Protein AF-A0A5U5W2R1-F1 (afdb_monomer_lite)

Organism: Salmonella enterica (NCBI:txid28901)

Foldseek 3Di:
DVVVVVVVVVQVVVLVVDPDDDVVSVVSVVVVVVVVVVLVVVLVVLVVLLVVLLCVVDVDDQQDDPVLVVLLSVLSSPDPDSVCSLLSSLLSNLLSVDPDDPVLSVLLSVLSSQDDPLLLVLLLQLLQLQPAAFAQDLASQRSNCVQQVDPDPSSVVSVVSCVVSVQKDFDPPDPPDPRTTMDGDPSSVVSCVRRDDPVCSYCVVVVTDHAAEFAEEEAQADPLLRDCLVVVLVVLCVVVVGGYDYHRDPSSSSRHDHQWYWYWDWDWDQDPVRDIFIKIKTFIWGADNPDDPDGTDTPDIDIGTSQLRDPDPDDPPRDVPSVVVRSVVVSVVSVVVVPDDD

pLDDT: mean 82.9, std 15.8, range [27.66, 98.19]

Secondary structure (DSSP, 8-state):
-HHHHHHHHHHHHHHHTS---THHHHHHHHHHHHHHHHHHHHHHHHHHHHHHHHHHH--S-----HHHHHHHHHHHHH-S-TTHHHHHHHHHHHHHHS---HHHHHHHHHHHHH--HHHHHHHHHHHHHHHS-BTT-SSHHHHHHHHHT---HHHHHHHHHHHHTTSEEEE--SS--SS-EEEE-HHHHHHHHHHS-GGGGSGGGGTPPBPEEEEEEEE---TTT-SHHHHHHHHHHHHTT--EEEESSGGGGGTEEEEEEEEEEEEEEE-TTS-EEEEEEEEEEEE-TT-SS--EEEEEEEEEEGGGTS--TT-TT---HHHHHHHHHHHHHHHHHHTS--

Radius of gyration: 31.43 Å; chains: 1; bounding box: 75×47×99 Å

Sequence (342 aa):
MQHRKVLKETGLAFAKSIPLVGPHIEAAEKMFTLFSEINATTCRDRFNRYIMGIGEICDDEIDISREHFSALVKKLILDDEDKKTEYYIRLTVSLARSSLNDDERLLFIHVLSELTCSDIDYARKLYIATNATIKGFKTSASAQASITSQKKALSLRSLNKLISSGLVYEDRTGEIKANPGYKLTSDLERLLGFIFHNDDLQPTALSIESKEEYDVIIIDSDKIYRGSYPNILYRQFRAAGVKVCIEKSEDCIADKLAKFFISVHQGSGLNGLGEWINYGDICVLKHLDKSTNRFYESEFRETVDREHFSPRDDDSSFDASKLNTALNKVAAFVLGRLSLPI

Structure (mmCIF, N/CA/C/O backbone):
data_AF-A0A5U5W2R1-F1
#
_entry.id   AF-A0A5U5W2R1-F1
#
loop_
_atom_site.group_PDB
_atom_site.id
_atom_site.type_symbol
_atom_site.label_atom_id
_atom_site.label_alt_id
_atom_site.label_comp_id
_atom_site.label_asym_id
_atom_site.label_entity_id
_atom_site.label_seq_id
_atom_site.pdbx_PDB_ins_code
_atom_site.Cartn_x
_atom_site.Cartn_y
_atom_site.Cartn_z
_atom_site.occupancy
_atom_site.B_iso_or_equiv
_atom_site.auth_seq_id
_atom_site.auth_comp_id
_atom_site.auth_asym_id
_atom_site.auth_atom_id
_atom_site.pdbx_PDB_model_num
ATOM 1 N N . MET A 1 1 ? -23.839 -7.090 41.823 1.00 43.53 1 MET A N 1
ATOM 2 C CA . MET A 1 1 ? -24.663 -6.225 42.708 1.00 43.53 1 MET A CA 1
ATOM 3 C C . MET A 1 1 ? -23.844 -5.252 43.565 1.00 43.53 1 MET A C 1
ATOM 5 O O . MET A 1 1 ? -24.310 -4.136 43.742 1.00 43.53 1 MET A O 1
ATOM 9 N N . GLN A 1 2 ? -22.644 -5.602 44.054 1.00 28.69 2 GLN A N 1
ATOM 10 C CA . GLN A 1 2 ? -21.828 -4.710 44.904 1.00 28.69 2 GLN A CA 1
ATOM 11 C C . GLN A 1 2 ? -21.360 -3.412 44.215 1.00 28.69 2 GLN A C 1
ATOM 13 O O . GLN A 1 2 ? -21.547 -2.344 44.784 1.00 28.69 2 GLN A O 1
ATOM 18 N N . HIS A 1 3 ? -20.876 -3.449 42.966 1.00 27.66 3 HIS A N 1
ATOM 19 C CA . HIS A 1 3 ? -20.423 -2.231 42.260 1.00 27.66 3 HIS A CA 1
ATOM 20 C C . HIS A 1 3 ? -21.527 -1.186 42.022 1.00 27.66 3 HIS A C 1
ATOM 22 O O . HIS A 1 3 ? -21.278 0.011 42.120 1.00 27.66 3 HIS A O 1
ATOM 28 N N . ARG A 1 4 ? -22.768 -1.632 41.779 1.00 35.50 4 ARG A N 1
ATOM 29 C CA . ARG A 1 4 ? -23.944 -0.760 41.594 1.00 35.50 4 ARG A CA 1
ATOM 30 C C . ARG A 1 4 ? -24.343 -0.055 42.895 1.00 35.50 4 ARG A C 1
ATOM 32 O O . ARG A 1 4 ? -24.884 1.042 42.853 1.00 35.50 4 ARG A O 1
ATOM 39 N N . LYS A 1 5 ? -24.071 -0.694 44.039 1.00 37.88 5 LYS A N 1
ATOM 40 C CA . LYS A 1 5 ? -24.332 -0.155 45.378 1.00 37.88 5 LYS A CA 1
ATOM 41 C C . LYS A 1 5 ? -23.279 0.890 45.758 1.00 37.88 5 LYS A C 1
ATOM 43 O O . LYS A 1 5 ? -23.646 1.993 46.137 1.00 37.88 5 LYS A O 1
ATOM 48 N N . VAL A 1 6 ? -22.003 0.587 45.500 1.00 35.75 6 VAL A N 1
ATOM 49 C CA . VAL A 1 6 ? -20.870 1.494 45.756 1.00 35.75 6 VAL A CA 1
ATOM 50 C C . VAL A 1 6 ? -20.970 2.773 44.915 1.00 35.75 6 VAL A C 1
ATOM 52 O O . VAL A 1 6 ? -20.908 3.859 45.475 1.00 35.75 6 VAL A O 1
ATOM 55 N N . LEU A 1 7 ? -21.233 2.683 43.603 1.00 38.47 7 LEU A N 1
ATOM 56 C CA . LEU A 1 7 ? -21.382 3.874 42.745 1.00 38.47 7 LEU A CA 1
ATOM 57 C C . LEU A 1 7 ? -22.579 4.755 43.127 1.00 38.47 7 LEU A C 1
ATOM 59 O O . LEU A 1 7 ? -22.484 5.980 43.068 1.00 38.47 7 LEU A O 1
ATOM 63 N N . LYS A 1 8 ? -23.695 4.144 43.542 1.00 46.78 8 LYS A N 1
ATOM 64 C CA . LYS A 1 8 ? -24.885 4.878 43.988 1.00 46.78 8 LYS A CA 1
ATOM 65 C C . LYS A 1 8 ? -24.611 5.616 45.300 1.00 46.78 8 LYS A C 1
ATOM 67 O O . LYS A 1 8 ? -25.008 6.764 45.437 1.00 46.78 8 LYS A O 1
ATOM 72 N N . GLU A 1 9 ? -23.884 4.991 46.223 1.00 46.94 9 GLU A N 1
ATOM 73 C CA . GLU A 1 9 ? -23.470 5.596 47.494 1.00 46.94 9 GLU A CA 1
ATOM 74 C C . GLU A 1 9 ? -22.433 6.718 47.293 1.00 46.94 9 GLU A C 1
ATOM 76 O O . GLU A 1 9 ? -22.543 7.766 47.929 1.00 46.94 9 GLU A O 1
ATOM 81 N N . THR A 1 10 ? -21.485 6.564 46.357 1.00 49.28 10 THR A N 1
ATOM 82 C CA . THR A 1 10 ? -20.487 7.607 46.039 1.00 49.28 10 THR A CA 1
ATOM 83 C C . THR A 1 10 ? -21.099 8.797 45.286 1.00 49.28 10 THR A C 1
ATOM 85 O O . THR A 1 10 ? -20.787 9.944 45.598 1.00 49.28 10 THR A O 1
ATOM 88 N N . GLY A 1 11 ? -22.021 8.556 44.347 1.00 48.97 11 GLY A N 1
ATOM 89 C CA . GLY A 1 11 ? -22.749 9.618 43.640 1.00 48.97 11 GLY A CA 1
ATOM 90 C C . GLY A 1 11 ? -23.666 10.426 44.564 1.00 48.97 11 GLY A C 1
ATOM 91 O O . GLY A 1 11 ? -23.704 11.653 44.481 1.00 48.97 11 GLY A O 1
ATOM 92 N N . LEU A 1 12 ? -24.332 9.757 45.515 1.00 51.31 12 LEU A N 1
ATOM 93 C CA . LEU A 1 12 ? -25.152 10.418 46.534 1.00 51.31 12 LEU A CA 1
ATOM 94 C C . LEU A 1 12 ? -24.300 11.259 47.499 1.00 51.31 12 LEU A C 1
ATOM 96 O O . LEU A 1 12 ? -24.734 12.319 47.946 1.00 51.31 12 LEU A O 1
ATOM 100 N N . ALA A 1 13 ? -23.088 10.799 47.822 1.00 54.78 13 ALA A N 1
ATOM 101 C CA . ALA A 1 13 ? -22.146 11.542 48.655 1.00 54.78 13 ALA A CA 1
ATOM 102 C C . ALA A 1 13 ? -21.621 12.804 47.946 1.00 54.78 13 ALA A C 1
ATOM 104 O O . ALA A 1 13 ? -21.543 13.863 48.566 1.00 54.78 13 ALA A O 1
ATOM 105 N N . PHE A 1 14 ? -21.347 12.722 46.639 1.00 48.50 14 PHE A N 1
ATOM 106 C CA . PHE A 1 14 ? -20.942 13.874 45.829 1.00 48.50 14 PHE A CA 1
ATOM 107 C C . PHE A 1 14 ? -22.074 14.905 45.695 1.00 48.50 14 PHE A C 1
ATOM 109 O O . PHE A 1 14 ? -21.857 16.089 45.945 1.00 48.50 14 PHE A O 1
ATOM 116 N N . ALA A 1 15 ? -23.304 14.456 45.420 1.00 49.47 15 ALA A N 1
ATOM 117 C CA . ALA A 1 15 ? -24.480 15.325 45.332 1.00 49.47 15 ALA A CA 1
ATOM 118 C C . ALA A 1 15 ? -24.794 16.051 46.655 1.00 49.47 15 ALA A C 1
ATOM 120 O O . ALA A 1 15 ? -25.229 17.198 46.639 1.00 49.47 15 ALA A O 1
ATOM 121 N N . LYS A 1 16 ? -24.517 15.417 47.805 1.00 51.50 16 LYS A N 1
ATOM 122 C CA . LYS A 1 16 ? -24.670 16.024 49.141 1.00 51.50 16 LYS A CA 1
ATOM 123 C C . LYS A 1 16 ? -23.547 16.992 49.531 1.00 51.50 16 LYS A C 1
ATOM 125 O O . LYS A 1 16 ? -23.721 17.750 50.479 1.00 51.50 16 LYS A O 1
ATOM 130 N N . SER A 1 17 ? -22.405 16.957 48.841 1.00 47.31 17 SER A N 1
ATOM 131 C CA . SER A 1 17 ? -21.244 17.818 49.128 1.00 47.31 17 SER A CA 1
ATOM 132 C C . SER A 1 17 ? -21.296 19.186 48.434 1.00 47.31 17 SER A C 1
ATOM 134 O O . SER A 1 17 ? -20.483 20.061 48.728 1.00 47.31 17 SER A O 1
ATOM 136 N N . ILE A 1 18 ? -22.266 19.386 47.537 1.00 46.00 18 ILE A N 1
ATOM 137 C CA . ILE A 1 18 ? -22.496 20.643 46.825 1.00 46.00 18 ILE A CA 1
ATOM 138 C C . ILE A 1 18 ? -23.607 21.406 47.567 1.00 46.00 18 ILE A C 1
ATOM 140 O O . ILE A 1 18 ? -24.717 20.885 47.686 1.00 46.00 18 ILE A O 1
ATOM 144 N N . PRO A 1 19 ? -23.359 22.626 48.078 1.00 44.62 19 PRO A N 1
ATOM 145 C CA . PRO A 1 19 ? -24.369 23.388 48.800 1.00 44.62 19 PRO A CA 1
ATOM 146 C C . PRO A 1 19 ? -25.365 23.985 47.800 1.00 44.62 19 PRO A C 1
ATOM 148 O O . PRO A 1 19 ? -25.213 25.128 47.380 1.00 44.62 19 PRO A O 1
ATOM 151 N N . LEU A 1 20 ? -26.375 23.218 47.378 1.00 43.53 20 LEU A N 1
ATOM 152 C CA . LEU A 1 20 ? -27.455 23.731 46.534 1.00 43.53 20 LEU A CA 1
ATOM 153 C C . LEU A 1 20 ? -28.830 23.149 46.892 1.00 43.53 20 LEU A C 1
ATOM 155 O O . LEU A 1 20 ? -29.008 21.968 47.169 1.00 43.53 20 LEU A O 1
ATOM 159 N N . VAL A 1 21 ? -29.799 24.063 46.891 1.00 46.94 21 VAL A N 1
ATOM 160 C CA . VAL A 1 21 ? -31.190 23.961 47.345 1.00 46.94 21 VAL A CA 1
ATOM 161 C C . VAL A 1 21 ? -31.981 22.890 46.565 1.00 46.94 21 VAL A C 1
ATOM 163 O O . VAL A 1 21 ? -31.755 22.677 45.373 1.00 46.94 21 VAL A O 1
ATOM 166 N N . GLY A 1 22 ? -32.929 22.240 47.255 1.00 49.78 22 GLY A N 1
ATOM 167 C CA . GLY A 1 22 ? -33.672 21.014 46.894 1.00 49.78 22 GLY A CA 1
ATOM 168 C C . GLY A 1 22 ? -34.068 20.741 45.428 1.00 49.78 22 GLY A C 1
ATOM 169 O O . GLY A 1 22 ? -33.921 19.592 45.014 1.00 49.78 22 GLY A O 1
ATOM 170 N N . PRO A 1 23 ? -34.507 21.718 44.606 1.00 51.03 23 PRO A N 1
ATOM 171 C CA . PRO A 1 23 ? -34.879 21.458 43.208 1.00 51.03 23 PRO A CA 1
ATOM 172 C C . PRO A 1 23 ? -33.719 20.960 42.327 1.00 51.03 23 PRO A C 1
ATOM 174 O O . PRO A 1 23 ? -33.936 20.224 41.366 1.00 51.03 23 PRO A O 1
ATOM 177 N N . HIS A 1 24 ? -32.476 21.334 42.651 1.00 48.22 24 HIS A N 1
ATOM 178 C CA . HIS A 1 24 ? -31.297 20.940 41.873 1.00 48.22 24 HIS A CA 1
ATOM 179 C C . HIS A 1 24 ? -30.814 19.515 42.191 1.00 48.22 24 HIS A C 1
ATOM 181 O O . HIS A 1 24 ? -30.249 18.857 41.318 1.00 48.22 24 HIS A O 1
ATOM 187 N N . ILE A 1 25 ? -31.079 19.013 43.404 1.00 53.38 25 ILE A N 1
ATOM 188 C CA . ILE A 1 25 ? -30.722 17.646 43.822 1.00 53.38 25 ILE A CA 1
ATOM 189 C C . ILE A 1 25 ? -31.614 16.627 43.105 1.00 53.38 25 ILE A C 1
ATOM 191 O O . ILE A 1 25 ? -31.112 15.654 42.547 1.00 53.38 25 ILE A O 1
ATOM 195 N N . GLU A 1 26 ? -32.921 16.886 43.032 1.00 53.81 26 GLU A N 1
ATOM 196 C CA . GLU A 1 26 ? -33.864 16.006 42.332 1.00 53.81 26 GLU A CA 1
ATOM 197 C C . GLU A 1 26 ? -33.598 15.967 40.815 1.00 53.81 26 GLU A C 1
ATOM 199 O O . GLU A 1 26 ? -33.693 14.915 40.179 1.00 53.81 26 GLU A O 1
ATOM 204 N N . ALA A 1 27 ? -33.200 17.101 40.226 1.00 50.97 27 ALA A N 1
ATOM 205 C CA . ALA A 1 27 ? -32.762 17.162 38.834 1.00 50.97 27 ALA A CA 1
ATOM 206 C C . ALA A 1 27 ? -31.478 16.343 38.599 1.00 50.97 27 ALA A C 1
ATOM 208 O O . ALA A 1 27 ? -31.406 15.593 37.625 1.00 50.97 27 ALA A O 1
ATOM 209 N N . ALA A 1 28 ? -30.496 16.431 39.503 1.00 50.06 28 ALA A N 1
ATOM 210 C CA . ALA A 1 28 ? -29.265 15.648 39.423 1.00 50.06 28 ALA A CA 1
ATOM 211 C C . ALA A 1 28 ? -29.538 14.139 39.543 1.00 50.06 28 ALA A C 1
ATOM 213 O O . ALA A 1 28 ? -29.051 13.368 38.721 1.00 50.06 28 ALA A O 1
ATOM 214 N N . GLU A 1 29 ? -30.361 13.700 40.500 1.00 56.44 29 GLU A N 1
ATOM 215 C CA . GLU A 1 29 ? -30.730 12.285 40.664 1.00 56.44 29 GLU A CA 1
ATOM 216 C C . GLU A 1 29 ? -31.452 11.714 39.432 1.00 56.44 29 GLU A C 1
ATOM 218 O O . GLU A 1 29 ? -31.152 10.594 38.998 1.00 56.44 29 GLU A O 1
ATOM 223 N N . LYS A 1 30 ? -32.356 12.491 38.818 1.00 60.81 30 LYS A N 1
ATOM 224 C CA . LYS A 1 30 ? -33.019 12.118 37.558 1.00 60.81 30 LYS A CA 1
ATOM 225 C C . LYS A 1 30 ? -32.024 12.022 36.400 1.00 60.81 30 LYS A C 1
ATOM 227 O O . LYS A 1 30 ? -32.067 11.040 35.662 1.00 60.81 30 LYS A O 1
ATOM 232 N N . MET A 1 31 ? -31.089 12.969 36.273 1.00 47.59 31 MET A N 1
ATOM 233 C CA . MET A 1 31 ? -30.024 12.914 35.260 1.00 47.59 31 MET A CA 1
ATOM 234 C C . MET A 1 31 ? -29.091 11.715 35.463 1.00 47.59 31 MET A C 1
ATOM 236 O O . MET A 1 31 ? -28.767 11.035 34.495 1.00 47.59 31 MET A O 1
ATOM 240 N N . PHE A 1 32 ? -28.702 11.402 36.702 1.00 61.25 32 PHE A N 1
ATOM 241 C CA . PHE A 1 32 ? -27.882 10.226 37.009 1.00 61.25 32 PHE A CA 1
ATOM 242 C C . PHE A 1 32 ? -28.596 8.914 36.683 1.00 61.25 32 PHE A C 1
ATOM 244 O O . PHE A 1 32 ? -27.971 7.987 36.161 1.00 61.25 32 PHE A O 1
ATOM 251 N N . THR A 1 33 ? -29.892 8.825 36.986 1.00 67.06 33 THR A N 1
ATOM 252 C CA . THR A 1 33 ? -30.703 7.638 36.684 1.00 67.06 33 THR A CA 1
ATOM 253 C C . THR A 1 33 ? -30.837 7.459 35.174 1.00 67.06 33 THR A C 1
ATOM 255 O O . THR A 1 33 ? -30.505 6.390 34.668 1.00 67.06 33 THR A O 1
ATOM 258 N N . LEU A 1 34 ? -31.184 8.530 34.452 1.00 60.44 34 LEU A N 1
ATOM 259 C CA . LEU A 1 34 ? -31.262 8.539 32.991 1.00 60.44 34 LEU A CA 1
ATOM 260 C C . LEU A 1 34 ? -29.917 8.166 32.348 1.00 60.44 34 LEU A C 1
ATOM 262 O O . LEU A 1 34 ? -29.868 7.306 31.476 1.00 60.44 34 LEU A O 1
ATOM 266 N N . PHE A 1 35 ? -28.809 8.747 32.815 1.00 60.12 35 PHE A N 1
ATOM 267 C CA . PHE A 1 35 ? -27.465 8.418 32.332 1.00 60.12 35 PHE A CA 1
ATOM 268 C C . PHE A 1 35 ? -27.105 6.950 32.597 1.00 60.12 35 PHE A C 1
ATOM 270 O O . PHE A 1 35 ? -26.540 6.281 31.736 1.00 60.12 35 PHE A O 1
ATOM 277 N N . SER A 1 36 ? -27.462 6.419 33.770 1.00 67.00 36 SER A N 1
ATOM 278 C CA . SER A 1 36 ? -27.217 5.015 34.126 1.00 67.00 36 SER A CA 1
ATOM 279 C C . SER A 1 36 ? -28.029 4.046 33.268 1.00 67.00 36 SER A C 1
ATOM 281 O O . SER A 1 36 ? -27.526 2.980 32.916 1.00 67.00 36 SER A O 1
ATOM 283 N N . GLU A 1 37 ? -29.274 4.396 32.946 1.00 72.38 37 GLU A N 1
ATOM 284 C CA . GLU A 1 37 ? -30.145 3.611 32.070 1.00 72.38 37 GLU A CA 1
ATOM 285 C C . GLU A 1 37 ? -29.639 3.632 30.628 1.00 72.38 37 GLU A C 1
ATOM 287 O O . GLU A 1 37 ? -29.426 2.560 30.065 1.00 72.38 37 GLU A O 1
ATOM 292 N N . ILE A 1 38 ? -29.338 4.817 30.082 1.00 68.69 38 ILE A N 1
ATOM 293 C CA . ILE A 1 38 ? -28.752 4.986 28.741 1.00 68.69 38 ILE A CA 1
ATOM 294 C C . ILE A 1 38 ? -27.434 4.217 28.622 1.00 68.69 38 ILE A C 1
ATOM 296 O O . ILE A 1 38 ? -27.187 3.537 27.626 1.00 68.69 38 ILE A O 1
ATOM 300 N N . ASN A 1 39 ? -26.573 4.292 29.637 1.00 71.88 39 ASN A N 1
ATOM 301 C CA . ASN A 1 39 ? -25.310 3.568 29.612 1.00 71.88 39 ASN A CA 1
ATOM 302 C C . ASN A 1 39 ? -25.539 2.048 29.666 1.00 71.88 39 ASN A C 1
ATOM 304 O O . ASN A 1 39 ? -24.907 1.301 28.925 1.00 71.88 39 ASN A O 1
ATOM 308 N N . ALA A 1 40 ? -26.480 1.574 30.490 1.00 75.81 40 ALA A N 1
ATOM 309 C CA . ALA A 1 40 ? -26.801 0.151 30.584 1.00 75.81 40 ALA A CA 1
ATOM 310 C C . ALA A 1 40 ? -27.397 -0.415 29.284 1.00 75.81 40 ALA A C 1
ATOM 312 O O . ALA A 1 40 ? -27.038 -1.530 28.901 1.00 75.81 40 ALA A O 1
ATOM 313 N N . THR A 1 41 ? -28.271 0.331 28.600 1.00 79.31 41 THR A N 1
ATOM 314 C CA . THR A 1 41 ? -28.808 -0.075 27.292 1.00 79.31 41 THR A CA 1
ATOM 315 C C . THR A 1 41 ? -27.710 -0.084 26.238 1.00 79.31 41 THR A C 1
ATOM 317 O O . THR A 1 41 ? -27.525 -1.099 25.578 1.00 79.31 41 THR A O 1
ATOM 320 N N . THR A 1 42 ? -26.894 0.971 26.168 1.00 79.00 42 THR A N 1
ATOM 321 C CA . THR A 1 42 ?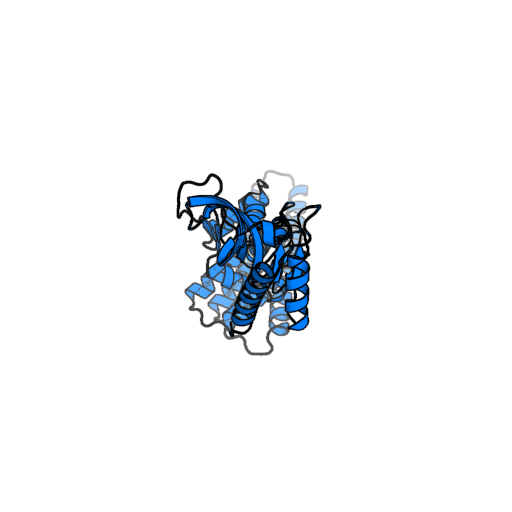 -25.786 1.074 25.201 1.00 79.00 42 THR A CA 1
ATOM 322 C C . THR A 1 42 ? -24.776 -0.068 25.371 1.00 79.00 42 THR A C 1
ATOM 324 O O . THR A 1 42 ? -24.400 -0.720 24.398 1.00 79.00 42 THR A O 1
ATOM 327 N N . CYS A 1 43 ? -24.383 -0.376 26.613 1.00 79.62 43 CYS A N 1
ATOM 328 C CA . CYS A 1 43 ? -23.490 -1.495 26.923 1.00 79.62 43 CYS A CA 1
ATOM 329 C C . CYS A 1 43 ? -24.088 -2.845 26.499 1.00 79.62 43 CYS A C 1
ATOM 331 O O . CYS A 1 43 ? -23.382 -3.696 25.956 1.00 79.62 43 CYS A O 1
ATOM 333 N N . ARG A 1 44 ? -25.388 -3.053 26.755 1.00 82.31 44 ARG A N 1
ATOM 334 C CA . ARG A 1 44 ? -26.096 -4.286 26.395 1.00 82.31 44 ARG A CA 1
ATOM 335 C C . ARG A 1 44 ? -26.195 -4.450 24.883 1.00 82.31 44 ARG A C 1
ATOM 337 O O . ARG A 1 44 ? -25.897 -5.530 24.383 1.00 82.31 44 ARG A O 1
ATOM 344 N N . ASP A 1 45 ? -26.588 -3.402 24.173 1.00 86.12 45 ASP A N 1
ATOM 345 C CA . ASP A 1 45 ? -26.760 -3.438 22.722 1.00 86.12 45 ASP A CA 1
ATOM 346 C C . ASP A 1 45 ? -25.425 -3.687 22.023 1.00 86.12 45 ASP A C 1
ATOM 348 O O . ASP A 1 45 ? -25.347 -4.512 21.111 1.00 86.12 45 ASP A O 1
ATOM 352 N N . ARG A 1 46 ? -24.346 -3.062 22.510 1.00 86.62 46 ARG A N 1
ATOM 353 C CA . ARG A 1 46 ? -23.001 -3.310 21.991 1.00 86.62 46 ARG A CA 1
ATOM 354 C C . ARG A 1 46 ? -22.524 -4.733 22.255 1.00 86.62 46 ARG A C 1
ATOM 356 O O . ARG A 1 46 ? -22.001 -5.374 21.348 1.00 86.62 46 ARG A O 1
ATOM 363 N N . PHE A 1 47 ? -22.716 -5.242 23.472 1.00 86.06 47 PHE A N 1
ATOM 364 C CA . PHE A 1 47 ? -22.369 -6.625 23.795 1.00 86.06 47 PHE A CA 1
ATOM 365 C C . PHE A 1 47 ? -23.157 -7.617 22.929 1.00 86.06 47 PHE A C 1
ATOM 367 O O . PHE A 1 47 ? -22.570 -8.544 22.382 1.00 86.06 47 PHE A O 1
ATOM 374 N N . ASN A 1 48 ? -24.460 -7.392 22.739 1.00 82.31 48 ASN A N 1
ATOM 375 C CA . ASN A 1 48 ? -25.284 -8.221 21.861 1.00 82.31 48 ASN A CA 1
ATOM 376 C C . ASN A 1 48 ? -24.766 -8.199 20.419 1.00 82.31 48 ASN A C 1
ATOM 378 O O . ASN A 1 48 ? -24.597 -9.262 19.831 1.00 82.31 48 ASN A O 1
ATOM 382 N N . ARG A 1 49 ? -24.464 -7.012 19.871 1.00 89.44 49 ARG A N 1
ATOM 383 C CA . ARG A 1 49 ? -23.898 -6.877 18.520 1.00 89.44 49 ARG A CA 1
ATOM 384 C C . ARG A 1 49 ? -22.573 -7.620 18.389 1.00 89.44 49 ARG A C 1
ATOM 386 O O . ARG A 1 49 ? -22.357 -8.292 17.394 1.00 89.44 49 ARG A O 1
ATOM 393 N N . TYR A 1 50 ? -21.716 -7.527 19.400 1.00 89.19 50 TYR A N 1
ATOM 394 C CA . TYR A 1 50 ? -20.448 -8.244 19.437 1.00 89.19 50 TYR A CA 1
ATOM 395 C C . TYR A 1 50 ? -20.636 -9.767 19.410 1.00 89.19 50 TYR A C 1
ATOM 397 O O . TYR A 1 50 ? -20.036 -10.433 18.577 1.00 89.19 50 TYR A O 1
ATOM 405 N N . ILE A 1 51 ? -21.505 -10.324 20.260 1.00 86.25 51 ILE A N 1
ATOM 406 C CA . ILE A 1 51 ? -21.766 -11.773 20.274 1.00 86.25 51 ILE A CA 1
ATOM 407 C C . ILE A 1 51 ? -22.414 -12.244 18.968 1.00 86.25 51 ILE A C 1
ATOM 409 O O . ILE A 1 51 ? -22.017 -13.273 18.429 1.00 86.25 51 ILE A O 1
ATOM 413 N N . MET A 1 52 ? -23.385 -11.491 18.446 1.00 85.06 52 MET A N 1
ATOM 414 C CA . MET A 1 52 ? -24.037 -11.820 17.178 1.00 85.06 52 MET A CA 1
ATOM 415 C C . MET A 1 52 ? -23.052 -11.776 16.010 1.00 85.06 52 MET A C 1
ATOM 417 O O . MET A 1 52 ? -22.959 -12.747 15.272 1.00 85.06 52 MET A O 1
ATOM 421 N N . GLY A 1 53 ? -22.272 -10.701 15.885 1.00 86.19 53 GLY A N 1
ATOM 422 C CA . GLY A 1 53 ? -21.304 -10.552 14.799 1.00 86.19 53 GLY A CA 1
ATOM 423 C C . GLY A 1 53 ? -20.188 -11.595 14.849 1.00 86.19 53 GLY A C 1
ATOM 424 O O . GLY A 1 53 ? -19.710 -12.038 13.812 1.00 86.19 53 GLY A O 1
ATOM 425 N N . ILE A 1 54 ? -19.808 -12.059 16.045 1.00 85.25 54 ILE A N 1
ATOM 426 C CA . ILE A 1 54 ? -18.909 -13.207 16.180 1.00 85.25 54 ILE A CA 1
ATOM 427 C C . ILE A 1 54 ? -19.513 -14.452 15.514 1.00 85.25 54 ILE A C 1
ATOM 429 O O . ILE A 1 54 ? -18.830 -15.099 14.721 1.00 85.25 54 ILE A O 1
ATOM 433 N N . GLY A 1 55 ? -20.781 -14.758 15.805 1.00 76.88 55 GLY A N 1
ATOM 434 C CA . GLY A 1 55 ? -21.490 -15.891 15.206 1.00 76.88 55 GLY A CA 1
ATOM 435 C C . GLY A 1 55 ? -21.751 -15.736 13.705 1.00 76.88 55 GLY A C 1
ATOM 436 O O . GLY A 1 55 ? -21.851 -16.732 13.008 1.00 76.88 55 GLY A O 1
ATOM 437 N N . GLU A 1 56 ? -21.821 -14.508 13.184 1.00 85.94 56 GLU A N 1
ATOM 438 C CA . GLU A 1 56 ? -21.952 -14.250 11.740 1.00 85.94 56 GLU A CA 1
ATOM 439 C C . GLU A 1 56 ? -20.648 -14.507 10.964 1.00 85.94 56 GLU A C 1
ATOM 441 O O . GLU A 1 56 ? -20.690 -14.822 9.777 1.00 85.94 56 GLU A O 1
ATOM 446 N N . ILE A 1 57 ? -19.486 -14.354 11.611 1.00 83.19 57 ILE A N 1
ATOM 447 C CA . ILE A 1 57 ? -18.164 -14.521 10.976 1.00 83.19 57 ILE A CA 1
ATOM 448 C C . ILE A 1 57 ? -17.579 -15.924 11.221 1.00 83.19 57 ILE A C 1
ATOM 450 O O . ILE A 1 57 ? -16.719 -16.391 10.463 1.00 83.19 57 ILE A O 1
ATOM 454 N N . CYS A 1 58 ? -17.996 -16.601 12.290 1.00 76.94 58 CYS A N 1
ATOM 455 C CA . CYS A 1 58 ? -17.475 -17.903 12.680 1.00 76.94 58 CYS A CA 1
ATOM 456 C C . CYS A 1 58 ? -18.606 -18.848 13.090 1.00 76.94 58 CYS A C 1
ATOM 458 O O . CYS A 1 58 ? -19.184 -18.690 14.162 1.00 76.94 58 CYS A O 1
ATOM 460 N N . ASP A 1 59 ? -18.848 -19.860 12.253 1.00 67.44 59 ASP A N 1
ATOM 461 C CA . ASP A 1 59 ? -19.793 -20.949 12.537 1.00 67.44 59 ASP A CA 1
ATOM 462 C C . ASP A 1 59 ? -19.212 -22.002 13.505 1.00 67.44 59 ASP A C 1
ATOM 464 O O . ASP A 1 59 ? -19.957 -22.757 14.130 1.00 67.44 59 ASP A O 1
ATOM 468 N N . ASP A 1 60 ? -17.881 -22.050 13.636 1.00 69.31 60 ASP A N 1
ATOM 469 C CA . ASP A 1 60 ? -17.162 -22.996 14.494 1.00 69.31 60 ASP A CA 1
ATOM 470 C C . ASP A 1 60 ? -17.062 -22.516 15.953 1.00 69.31 60 ASP A C 1
ATOM 472 O O . ASP A 1 60 ? -17.124 -21.316 16.243 1.00 69.31 60 ASP A O 1
ATOM 476 N N . GLU A 1 61 ? -16.824 -23.455 16.879 1.00 65.44 61 GLU A N 1
ATOM 477 C CA . GLU A 1 61 ? -16.484 -23.119 18.265 1.00 65.44 61 GLU A CA 1
ATOM 478 C C . GLU A 1 61 ? -15.206 -22.270 18.321 1.00 65.44 61 GLU A C 1
ATOM 480 O O . GLU A 1 61 ? -14.166 -22.606 17.751 1.00 65.44 61 GLU A O 1
ATOM 485 N N . ILE A 1 62 ? -15.286 -21.149 19.035 1.00 72.50 62 ILE A N 1
ATOM 486 C CA . ILE A 1 62 ? -14.175 -20.212 19.182 1.00 72.50 62 ILE A CA 1
ATOM 487 C C . ILE A 1 62 ? -13.320 -20.648 20.358 1.00 72.50 62 ILE A C 1
ATOM 489 O O . ILE A 1 62 ? -13.715 -20.502 21.516 1.00 72.50 62 ILE A O 1
ATOM 493 N N . ASP A 1 63 ? -12.120 -21.124 20.046 1.00 74.88 63 ASP A N 1
ATOM 494 C CA . ASP A 1 63 ? -11.111 -21.461 21.043 1.00 74.88 63 ASP A CA 1
ATOM 495 C C . ASP A 1 63 ? -10.379 -20.195 21.515 1.00 74.88 63 ASP A C 1
ATOM 497 O O . ASP A 1 63 ? -9.329 -19.799 21.004 1.00 74.88 63 ASP A O 1
ATOM 501 N N . ILE A 1 64 ? -10.990 -19.497 22.472 1.00 79.44 64 ILE A N 1
ATOM 502 C CA . ILE A 1 64 ? -10.386 -18.359 23.163 1.00 79.44 64 ILE A CA 1
ATOM 503 C C . ILE A 1 64 ? -10.469 -18.565 24.673 1.00 79.44 64 ILE A C 1
ATOM 505 O O . ILE A 1 64 ? -11.512 -18.933 25.218 1.00 79.44 64 ILE A O 1
ATOM 509 N N . SER A 1 65 ? -9.365 -18.291 25.374 1.00 79.62 65 SER A N 1
ATOM 510 C CA . SER A 1 65 ? -9.340 -18.406 26.830 1.00 79.62 65 SER A CA 1
ATOM 511 C C . SER A 1 65 ? -10.342 -17.450 27.480 1.00 79.62 65 SER A C 1
ATOM 513 O O . SER A 1 65 ? -10.663 -16.366 26.971 1.00 79.62 65 SER A O 1
ATOM 515 N N . ARG A 1 66 ? -10.825 -17.841 28.661 1.00 76.69 66 ARG A N 1
ATOM 516 C CA . ARG A 1 66 ? -11.775 -17.041 29.438 1.00 76.69 66 ARG A CA 1
ATOM 517 C C . ARG A 1 66 ? -11.196 -15.671 29.786 1.00 76.69 66 ARG A C 1
ATOM 519 O O . ARG A 1 66 ? -11.926 -14.680 29.809 1.00 76.69 66 ARG A O 1
ATOM 526 N N . GLU A 1 67 ? -9.902 -15.623 30.064 1.00 86.81 67 GLU A N 1
ATOM 527 C CA . GLU A 1 67 ? -9.151 -14.429 30.424 1.00 86.81 67 GLU A CA 1
ATOM 528 C C . GLU A 1 67 ? -9.129 -13.434 29.258 1.00 86.81 67 GLU A C 1
ATOM 530 O O . GLU A 1 67 ? -9.510 -12.272 29.438 1.00 86.81 67 GLU A O 1
ATOM 535 N N . HIS A 1 68 ? -8.782 -13.898 28.053 1.00 84.25 68 HIS A N 1
ATOM 536 C CA . HIS A 1 68 ? -8.724 -13.059 26.850 1.00 84.25 68 HIS A CA 1
ATOM 537 C C . HIS A 1 68 ? -10.113 -12.588 26.428 1.00 84.25 68 HIS A C 1
ATOM 539 O O . HIS A 1 68 ? -10.310 -11.401 26.159 1.00 84.25 68 HIS A O 1
ATOM 545 N N . PHE A 1 69 ? -11.108 -13.479 26.460 1.00 84.56 69 PHE A N 1
ATOM 546 C CA . PHE A 1 69 ? -12.497 -13.114 26.186 1.00 84.56 69 PHE A CA 1
ATOM 547 C C . PHE A 1 69 ? -13.017 -12.069 27.180 1.00 84.56 69 PHE A C 1
ATOM 549 O O . PHE A 1 69 ? -13.623 -11.067 26.793 1.00 84.56 69 PHE A O 1
ATOM 556 N N . SER A 1 70 ? -12.732 -12.245 28.474 1.00 81.31 70 SER A N 1
ATOM 557 C CA . SER A 1 70 ? -13.098 -11.267 29.499 1.00 81.31 70 SER A CA 1
ATOM 558 C C . SER A 1 70 ? -12.399 -9.921 29.285 1.00 81.31 70 SER A C 1
ATOM 560 O O . SER A 1 70 ? -13.005 -8.880 29.552 1.00 81.31 70 SER A O 1
ATOM 562 N N . ALA A 1 71 ? -11.141 -9.914 28.835 1.00 88.38 71 ALA A N 1
ATOM 563 C CA . ALA A 1 71 ? -10.411 -8.688 28.528 1.00 88.38 71 ALA A CA 1
ATOM 564 C C . ALA A 1 71 ? -11.046 -7.943 27.343 1.00 88.38 71 ALA A C 1
ATOM 566 O O . ALA A 1 71 ? -11.320 -6.746 27.462 1.00 88.38 71 ALA A O 1
ATOM 567 N N . LEU A 1 72 ? -11.362 -8.654 26.256 1.00 90.50 72 LEU A N 1
ATOM 568 C CA . LEU A 1 72 ? -12.060 -8.119 25.082 1.00 90.50 72 LEU A CA 1
ATOM 569 C C . LEU A 1 72 ? -13.399 -7.485 25.461 1.00 90.50 72 LEU A C 1
ATOM 571 O O . LEU A 1 72 ? -13.618 -6.305 25.193 1.00 90.50 72 LEU A O 1
ATOM 575 N N . VAL A 1 73 ? -14.260 -8.223 26.169 1.00 87.69 73 VAL A N 1
ATOM 576 C CA . VAL A 1 73 ? -15.585 -7.735 26.588 1.00 87.69 73 VAL A CA 1
ATOM 577 C C . VAL A 1 73 ? -15.465 -6.510 27.495 1.00 87.69 73 VAL A C 1
ATOM 579 O O . VAL A 1 73 ? -16.199 -5.535 27.329 1.00 87.69 73 VAL A O 1
ATOM 582 N N . LYS A 1 74 ? -14.516 -6.514 28.439 1.00 89.38 74 LYS A N 1
ATOM 583 C CA . LYS A 1 74 ? -14.292 -5.368 29.327 1.00 89.38 74 LYS A CA 1
ATOM 584 C C . LYS A 1 74 ? -13.869 -4.123 28.547 1.00 89.38 74 LYS A C 1
ATOM 586 O O . LYS A 1 74 ? -14.333 -3.034 28.872 1.00 89.38 74 LYS A O 1
ATOM 591 N N . LYS A 1 75 ? -12.997 -4.267 27.546 1.00 93.38 75 LYS A N 1
ATOM 592 C CA . LYS A 1 75 ? -12.554 -3.148 26.705 1.00 93.38 75 LYS A CA 1
ATOM 593 C C . LYS A 1 75 ? -13.673 -2.652 25.790 1.00 93.38 75 LYS A C 1
ATOM 595 O O . LYS A 1 75 ? -13.946 -1.462 25.804 1.00 93.38 75 LYS A O 1
ATOM 600 N N . LEU A 1 76 ? -14.386 -3.557 25.122 1.00 91.38 76 LEU A N 1
ATOM 601 C CA . LEU A 1 76 ? -15.533 -3.255 24.262 1.00 91.38 76 LEU A CA 1
ATOM 602 C C . LEU A 1 76 ? -16.610 -2.415 24.967 1.00 91.38 76 LEU A C 1
ATOM 604 O O . LEU A 1 76 ? -17.121 -1.446 24.408 1.00 91.38 76 LEU A O 1
ATOM 608 N N . ILE A 1 77 ? -16.993 -2.809 26.185 1.00 86.31 77 ILE A N 1
ATOM 609 C CA . ILE A 1 77 ? -18.070 -2.144 26.933 1.00 86.31 77 ILE A CA 1
ATOM 610 C C . ILE A 1 77 ? -17.649 -0.737 27.381 1.00 86.31 77 ILE A C 1
ATOM 612 O O . ILE A 1 77 ? -18.491 0.151 27.473 1.00 86.31 77 ILE A O 1
ATOM 616 N N . LEU A 1 78 ? -16.358 -0.534 27.656 1.00 87.06 78 LEU A N 1
ATOM 617 C CA . LEU A 1 78 ? -15.810 0.754 28.088 1.00 87.06 78 LEU A CA 1
ATOM 618 C C . LEU A 1 78 ? -15.437 1.684 26.927 1.00 87.06 78 LEU A C 1
ATOM 620 O O . LEU A 1 78 ? -15.144 2.850 27.176 1.00 87.06 78 LEU A O 1
ATOM 624 N N . ASP A 1 79 ? -15.416 1.174 25.699 1.00 89.44 79 ASP A N 1
ATOM 625 C CA . ASP A 1 79 ? -15.070 1.945 24.509 1.00 89.44 79 ASP A CA 1
ATOM 626 C C . ASP A 1 79 ? -16.154 2.995 24.203 1.00 89.44 79 ASP A C 1
ATOM 628 O O . ASP A 1 79 ? -17.346 2.753 24.386 1.00 89.44 79 ASP A O 1
ATOM 632 N N . ASP A 1 80 ? -15.794 4.188 23.758 1.00 85.94 80 ASP A N 1
ATOM 633 C CA . ASP A 1 80 ? -16.756 5.234 23.405 1.00 85.94 80 ASP A CA 1
ATOM 634 C C . ASP A 1 80 ? -17.057 5.281 21.898 1.00 85.94 80 ASP A C 1
ATOM 636 O O . ASP A 1 80 ? -18.039 5.901 21.482 1.00 85.94 80 ASP A O 1
ATOM 640 N N . GLU A 1 81 ? -16.305 4.548 21.073 1.00 92.19 81 GLU A N 1
ATOM 641 C CA . GLU A 1 81 ? -16.459 4.520 19.624 1.00 92.19 81 GLU A CA 1
ATOM 642 C C . GLU A 1 81 ? -17.219 3.272 19.161 1.00 92.19 81 GLU A C 1
ATOM 644 O O . GLU A 1 81 ? -16.660 2.197 18.949 1.00 92.19 81 GLU A O 1
ATOM 649 N N . ASP A 1 82 ? -18.521 3.429 18.908 1.00 88.81 82 ASP A N 1
ATOM 650 C CA . ASP A 1 82 ? -19.408 2.325 18.508 1.00 88.81 82 ASP A CA 1
ATOM 651 C C . ASP A 1 82 ? -18.894 1.511 17.301 1.00 88.81 82 ASP A C 1
ATOM 653 O O . ASP A 1 82 ? -19.044 0.286 17.254 1.00 88.81 82 ASP A O 1
ATOM 657 N N . LYS A 1 83 ? -18.205 2.181 16.366 1.00 90.31 83 LYS A N 1
ATOM 658 C CA . LYS A 1 83 ? -17.583 1.567 15.183 1.00 90.31 83 LYS A CA 1
ATOM 659 C C . LYS A 1 83 ? -16.530 0.511 15.529 1.00 90.31 83 LYS A C 1
ATOM 661 O O . LYS A 1 83 ? -16.355 -0.425 14.755 1.00 90.31 83 LYS A O 1
ATOM 666 N N . LYS A 1 84 ? -15.859 0.609 16.683 1.00 94.94 84 LYS A N 1
ATOM 667 C CA . LYS A 1 84 ? -14.835 -0.363 17.097 1.00 94.94 84 LYS A CA 1
ATOM 668 C C . LYS A 1 84 ? -15.406 -1.727 17.450 1.00 94.94 84 LYS A C 1
ATOM 670 O O . LYS A 1 84 ? -14.647 -2.690 17.499 1.00 94.94 84 LYS A O 1
ATOM 675 N N . THR A 1 85 ? -16.722 -1.838 17.643 1.00 94.81 85 THR A N 1
ATOM 676 C CA . THR A 1 85 ? -17.391 -3.128 17.862 1.00 94.81 85 THR A CA 1
ATOM 677 C C . THR A 1 85 ? -17.026 -4.134 16.771 1.00 94.81 85 THR A C 1
ATOM 679 O O . THR A 1 85 ? -16.685 -5.266 17.091 1.00 94.81 85 THR A O 1
ATOM 682 N N . GLU A 1 86 ? -16.995 -3.699 15.508 1.00 95.00 86 GLU A N 1
ATOM 683 C CA . GLU A 1 86 ? -16.620 -4.546 14.369 1.00 95.00 86 GLU A CA 1
ATOM 684 C C . GLU A 1 86 ? -15.157 -5.005 14.443 1.00 95.00 86 GLU A C 1
ATOM 686 O O . GLU A 1 86 ? -14.852 -6.181 14.245 1.00 95.00 86 GLU A O 1
ATOM 691 N N . TYR A 1 87 ? -14.240 -4.107 14.811 1.00 97.19 87 TYR A N 1
ATOM 692 C CA . TYR A 1 87 ? -12.831 -4.465 14.989 1.00 97.19 87 TYR A CA 1
ATOM 693 C C . TYR A 1 87 ? -12.633 -5.457 16.135 1.00 97.19 87 TYR A C 1
ATOM 695 O O . TYR A 1 87 ? -11.819 -6.368 16.018 1.00 97.19 87 TYR A O 1
ATOM 703 N N . TYR A 1 88 ? -13.394 -5.325 17.225 1.00 96.50 88 TYR A N 1
ATOM 704 C CA . TYR A 1 88 ? -13.362 -6.285 18.326 1.00 96.50 88 TYR A CA 1
ATOM 705 C C . TYR A 1 88 ? -13.894 -7.657 17.917 1.00 96.50 88 TYR A C 1
ATOM 707 O O . TYR A 1 88 ? -13.294 -8.664 18.293 1.00 96.50 88 TYR A O 1
ATOM 715 N N . ILE A 1 89 ? -14.981 -7.711 17.142 1.00 93.81 89 ILE A N 1
ATOM 716 C CA . ILE A 1 89 ? -15.516 -8.964 16.593 1.00 93.81 89 ILE A CA 1
ATOM 717 C C . ILE A 1 89 ? -14.421 -9.675 15.783 1.00 93.81 89 ILE A C 1
ATOM 719 O O . ILE A 1 89 ? -14.064 -10.817 16.080 1.00 93.81 89 ILE A O 1
ATOM 723 N N . ARG A 1 90 ? -13.831 -8.975 14.806 1.00 95.81 90 ARG A N 1
ATOM 724 C CA . ARG A 1 90 ? -12.810 -9.536 13.906 1.00 95.81 90 ARG A CA 1
ATOM 725 C C . ARG A 1 90 ? -11.536 -9.938 14.633 1.00 95.81 90 ARG A C 1
ATOM 727 O O . ARG A 1 90 ? -11.013 -11.025 14.385 1.00 95.81 90 ARG A O 1
ATOM 734 N N . LEU A 1 91 ? -11.082 -9.112 15.578 1.00 96.56 91 LEU A N 1
ATOM 735 C CA . LEU A 1 91 ? -9.938 -9.441 16.419 1.00 96.56 91 LEU A CA 1
ATOM 736 C C . LEU A 1 91 ? -10.198 -10.736 17.194 1.00 96.56 91 LEU A C 1
ATOM 738 O O . LEU A 1 91 ? -9.337 -11.602 17.223 1.00 96.56 91 LEU A O 1
ATOM 742 N N . THR A 1 92 ? -11.384 -10.903 17.777 1.00 93.56 92 THR A N 1
ATOM 743 C CA . THR A 1 92 ? -11.724 -12.094 18.574 1.00 93.56 92 THR A CA 1
ATOM 744 C C . THR A 1 92 ? -11.625 -13.373 17.755 1.00 93.56 92 THR A C 1
ATOM 746 O O . THR A 1 92 ? -10.938 -14.311 18.159 1.00 93.56 92 THR A O 1
ATOM 749 N N . VAL A 1 93 ? -12.255 -13.386 16.579 1.00 92.06 93 VAL A N 1
ATOM 750 C CA . VAL A 1 93 ? -12.209 -14.536 15.666 1.00 92.06 93 VAL A CA 1
ATOM 751 C C . VAL A 1 93 ? -10.776 -14.798 15.194 1.00 92.06 93 VAL A C 1
ATOM 753 O O . VAL A 1 93 ? -10.320 -15.941 15.184 1.00 92.06 93 VAL A O 1
ATOM 756 N N . SER A 1 94 ? -10.036 -13.743 14.849 1.00 94.38 94 SER A N 1
ATOM 757 C CA . SER A 1 94 ? -8.657 -13.868 14.375 1.00 94.38 94 SER A CA 1
ATOM 758 C C . SER A 1 94 ? -7.711 -14.397 15.452 1.00 94.38 94 SER A C 1
ATOM 760 O O . SER A 1 94 ? -6.896 -15.272 15.171 1.00 94.38 94 SER A O 1
ATOM 762 N N . LEU A 1 95 ? -7.831 -13.923 16.697 1.00 93.44 95 LEU A N 1
ATOM 763 C CA . LEU A 1 95 ? -6.994 -14.378 17.810 1.00 93.44 95 LEU A CA 1
ATOM 764 C C . LEU A 1 95 ? -7.248 -15.847 18.158 1.00 93.44 95 LEU A C 1
ATOM 766 O O . LEU A 1 95 ? -6.278 -16.561 18.426 1.00 93.44 95 LEU A O 1
ATOM 770 N N . ALA A 1 96 ? -8.506 -16.296 18.108 1.00 88.31 96 ALA A N 1
ATOM 771 C CA . ALA A 1 96 ? -8.879 -17.694 18.337 1.00 88.31 96 ALA A CA 1
ATOM 772 C C . ALA A 1 96 ? -8.309 -18.639 17.267 1.00 88.31 96 ALA A C 1
ATOM 774 O O . ALA A 1 96 ? -7.923 -19.763 17.561 1.00 88.31 96 ALA A O 1
ATOM 775 N N . ARG A 1 97 ? -8.192 -18.163 16.021 1.00 89.94 97 ARG A N 1
ATOM 776 C CA . ARG A 1 97 ? -7.594 -18.923 14.908 1.00 89.94 97 ARG A CA 1
ATOM 777 C C . ARG A 1 97 ? -6.070 -18.783 14.820 1.00 89.94 97 ARG A C 1
ATOM 779 O O . ARG A 1 97 ? -5.432 -19.475 14.029 1.00 89.94 97 ARG A O 1
ATOM 786 N N . SER A 1 98 ? -5.478 -17.869 15.585 1.00 90.69 98 SER A N 1
ATOM 787 C CA . SER A 1 98 ? -4.046 -17.575 15.523 1.00 90.69 98 SER A CA 1
ATOM 788 C C . SER A 1 98 ? -3.214 -18.523 16.389 1.00 90.69 98 SER A C 1
ATOM 790 O O . SER A 1 98 ? -3.626 -18.934 17.474 1.00 90.69 98 SER A O 1
ATOM 792 N N . SER A 1 99 ? -1.976 -18.776 15.962 1.00 91.00 99 SER A N 1
ATOM 793 C CA . SER A 1 99 ? -0.971 -19.522 16.729 1.00 91.00 99 SER A CA 1
ATOM 794 C C . SER A 1 99 ? -0.182 -18.651 17.720 1.00 91.00 99 SER A C 1
ATOM 796 O O . SER A 1 99 ? 0.929 -19.018 18.097 1.00 91.00 99 SER A O 1
ATOM 798 N N . LEU A 1 100 ? -0.698 -17.469 18.075 1.00 93.19 100 LEU A N 1
ATOM 799 C CA . LEU A 1 100 ? -0.031 -16.541 18.992 1.00 93.19 100 LEU A CA 1
ATOM 800 C C . LEU A 1 100 ? 0.014 -17.108 20.413 1.00 93.19 100 LEU A C 1
ATOM 802 O O . LEU A 1 100 ? -0.835 -17.910 20.803 1.00 93.19 100 LEU A O 1
ATOM 806 N N . ASN A 1 101 ? 0.989 -16.673 21.205 1.00 93.62 101 ASN A N 1
ATOM 807 C CA . ASN A 1 101 ? 0.991 -16.958 22.639 1.00 93.62 101 ASN A CA 1
ATOM 808 C C . ASN A 1 101 ? 0.076 -15.983 23.410 1.00 93.62 101 ASN A C 1
ATOM 810 O O . ASN A 1 101 ? -0.455 -15.020 22.852 1.00 93.62 101 ASN A O 1
ATOM 814 N N . ASP A 1 102 ? -0.132 -16.236 24.702 1.00 92.19 102 ASP A N 1
ATOM 815 C CA . ASP A 1 102 ? -1.063 -15.446 25.514 1.00 92.19 102 ASP A CA 1
ATOM 816 C C . ASP A 1 102 ? -0.656 -13.977 25.680 1.00 92.19 102 ASP A C 1
ATOM 818 O O . ASP A 1 102 ? -1.527 -13.104 25.638 1.00 92.19 102 ASP A O 1
ATOM 822 N N . ASP A 1 103 ? 0.641 -13.691 25.797 1.00 93.25 103 ASP A N 1
ATOM 823 C CA . ASP A 1 103 ? 1.149 -12.322 25.917 1.00 93.25 103 ASP A CA 1
ATOM 824 C C . ASP A 1 103 ? 0.946 -11.542 24.608 1.00 93.25 103 ASP A C 1
ATOM 826 O O . ASP A 1 103 ? 0.512 -10.389 24.626 1.00 93.25 103 ASP A O 1
ATOM 830 N N . GLU A 1 104 ? 1.183 -12.183 23.459 1.00 94.81 104 GLU A N 1
ATOM 831 C CA . GLU A 1 104 ? 0.937 -11.606 22.133 1.00 94.81 104 GLU A CA 1
ATOM 832 C C . GLU A 1 104 ? -0.556 -11.331 21.900 1.00 94.81 104 GLU A C 1
ATOM 834 O O . GLU A 1 104 ? -0.923 -10.260 21.410 1.00 94.81 104 GLU A O 1
ATOM 839 N N . ARG A 1 105 ? -1.446 -12.260 22.279 1.00 95.00 105 ARG A N 1
ATOM 840 C CA . ARG A 1 105 ? -2.900 -12.035 22.185 1.00 95.00 105 ARG A CA 1
ATOM 841 C C . ARG A 1 105 ? -3.320 -10.837 23.032 1.00 95.00 105 ARG A C 1
ATOM 843 O O . ARG A 1 105 ? -4.051 -9.965 22.555 1.00 95.00 105 ARG A O 1
ATOM 850 N N . LEU A 1 106 ? -2.833 -10.767 24.271 1.00 94.56 106 LEU A N 1
ATOM 851 C CA . LEU A 1 106 ? -3.152 -9.681 25.190 1.00 94.56 106 LEU A CA 1
ATOM 852 C C . LEU A 1 106 ? -2.614 -8.329 24.694 1.00 94.56 106 LEU A C 1
ATOM 854 O O . LEU A 1 106 ? -3.314 -7.319 24.806 1.00 94.56 106 LEU A O 1
ATOM 858 N N . LEU A 1 107 ? -1.426 -8.312 24.079 1.00 95.25 107 LEU A N 1
ATOM 859 C CA . LEU A 1 107 ? -0.863 -7.131 23.422 1.00 95.25 107 LEU A CA 1
ATOM 860 C C . LEU A 1 107 ? -1.835 -6.556 22.384 1.00 95.25 107 LEU A C 1
ATOM 862 O O . LEU A 1 107 ? -2.161 -5.373 22.461 1.00 95.25 107 LEU A O 1
ATOM 866 N N . PHE A 1 108 ? -2.354 -7.368 21.456 1.00 97.38 108 PHE A N 1
ATOM 867 C CA . PHE A 1 108 ? -3.275 -6.873 20.424 1.00 97.38 108 PHE A CA 1
ATOM 868 C C . PHE A 1 108 ? -4.610 -6.382 20.995 1.00 97.38 108 PHE A C 1
ATOM 870 O O . PHE A 1 108 ? -5.134 -5.366 20.531 1.00 97.38 108 PHE A O 1
ATOM 877 N N . ILE A 1 109 ? -5.133 -7.034 22.039 1.00 96.12 109 ILE A N 1
ATOM 878 C CA . ILE A 1 109 ? -6.333 -6.567 22.756 1.00 96.12 109 ILE A CA 1
ATOM 879 C C . ILE A 1 109 ? -6.081 -5.179 23.362 1.00 96.12 109 ILE A C 1
ATOM 881 O O . ILE A 1 109 ? -6.926 -4.282 23.259 1.00 96.12 109 ILE A O 1
ATOM 885 N N . HIS A 1 110 ? -4.917 -4.984 23.988 1.00 95.81 110 HIS A N 1
ATOM 886 C CA . HIS A 1 110 ? -4.537 -3.704 24.574 1.00 95.81 110 HIS A CA 1
ATOM 887 C C . HIS A 1 110 ? -4.349 -2.624 23.518 1.00 95.81 110 HIS A C 1
ATOM 889 O O . HIS A 1 110 ? -4.985 -1.574 23.628 1.00 95.81 110 HIS A O 1
ATOM 895 N N . VAL A 1 111 ? -3.566 -2.906 22.477 1.00 97.25 111 VAL A N 1
ATOM 896 C CA . VAL A 1 111 ? -3.315 -1.982 21.370 1.00 97.25 111 VAL A CA 1
ATOM 897 C C . VAL A 1 111 ? -4.629 -1.545 20.729 1.00 97.25 111 VAL A C 1
ATOM 899 O O . VAL A 1 111 ? -4.894 -0.346 20.681 1.00 97.25 111 VAL A O 1
ATOM 902 N N . LEU A 1 112 ? -5.508 -2.476 20.331 1.00 97.38 112 LEU A N 1
ATOM 903 C CA . LEU A 1 112 ? -6.802 -2.114 19.744 1.00 97.38 112 LEU A CA 1
ATOM 904 C C . LEU A 1 112 ? -7.634 -1.248 20.700 1.00 97.38 112 LEU A C 1
ATOM 906 O O . LEU A 1 112 ? -8.285 -0.302 20.263 1.00 97.38 112 LEU A O 1
ATOM 910 N N . SER A 1 113 ? -7.601 -1.525 22.008 1.00 96.12 113 SER A N 1
ATOM 911 C CA . SER A 1 113 ? -8.341 -0.720 22.989 1.00 96.12 113 SER A CA 1
ATOM 912 C C . SER A 1 113 ? -7.842 0.708 23.148 1.00 96.12 113 SER A C 1
ATOM 914 O O . SER A 1 113 ? -8.615 1.579 23.527 1.00 96.12 113 SER A O 1
ATOM 916 N N . GLU A 1 114 ? -6.572 0.956 22.858 1.00 95.88 114 GLU A N 1
ATOM 917 C CA . GLU A 1 114 ? -5.977 2.278 23.004 1.00 95.88 114 GLU A CA 1
ATOM 918 C C . GLU A 1 114 ? -6.030 3.124 21.734 1.00 95.88 114 GLU A C 1
ATOM 920 O O . GLU A 1 114 ? -5.898 4.347 21.815 1.00 95.88 114 GLU A O 1
ATOM 925 N N . LEU A 1 115 ? -6.169 2.486 20.574 1.00 97.44 115 LEU A N 1
ATOM 926 C CA . LEU A 1 115 ? -6.316 3.176 19.302 1.00 97.44 115 LEU A CA 1
ATOM 927 C C . LEU A 1 115 ? -7.744 3.687 19.140 1.00 97.44 115 LEU A C 1
ATOM 929 O O . LEU A 1 115 ? -8.710 2.960 19.376 1.00 97.44 115 LEU A O 1
ATOM 933 N N . THR A 1 116 ? -7.869 4.928 18.688 1.00 96.81 116 THR A N 1
ATOM 934 C CA . THR A 1 116 ? -9.153 5.461 18.229 1.00 96.81 116 THR A CA 1
ATOM 935 C C . THR A 1 116 ? -9.461 4.986 16.807 1.00 96.81 116 THR A C 1
ATOM 937 O O . THR A 1 116 ? -8.557 4.575 16.073 1.00 96.81 116 THR A O 1
ATOM 940 N N . CYS A 1 117 ? -10.706 5.116 16.346 1.00 96.56 117 CYS A N 1
ATOM 941 C CA . CYS A 1 117 ? -11.060 4.876 14.943 1.00 96.56 117 CYS A CA 1
ATOM 942 C C . CYS A 1 117 ? -10.218 5.736 13.995 1.00 96.56 117 CYS A C 1
ATOM 944 O O . CYS A 1 117 ? -9.833 5.272 12.925 1.00 96.56 117 CYS A O 1
ATOM 946 N N . SER A 1 118 ? -9.891 6.969 14.401 1.00 95.75 118 SER A N 1
ATOM 947 C CA . SER A 1 118 ? -9.022 7.852 13.614 1.00 95.75 118 SER A CA 1
ATOM 948 C C . SER A 1 118 ? -7.601 7.300 13.489 1.00 95.75 118 SER A C 1
ATOM 950 O O . SER A 1 118 ? -7.008 7.394 12.416 1.00 95.75 118 SER A O 1
ATOM 952 N N . ASP A 1 119 ? -7.070 6.690 14.552 1.00 97.69 119 ASP A N 1
ATOM 953 C CA . ASP A 1 119 ? -5.735 6.085 14.540 1.00 97.69 119 ASP A CA 1
ATOM 954 C C . ASP A 1 119 ? -5.701 4.829 13.662 1.00 97.69 119 ASP A C 1
ATOM 956 O O . ASP A 1 119 ? -4.757 4.640 12.897 1.00 97.69 119 ASP A O 1
ATOM 960 N N . ILE A 1 120 ? -6.757 4.011 13.717 1.00 97.88 120 ILE A N 1
ATOM 961 C CA . ILE A 1 120 ? -6.921 2.815 12.876 1.00 97.88 120 ILE A CA 1
ATOM 962 C C . ILE A 1 120 ? -7.065 3.208 11.397 1.00 97.88 120 ILE A C 1
ATOM 964 O O . ILE A 1 120 ? -6.401 2.636 10.532 1.00 97.88 120 ILE A O 1
ATOM 968 N N . ASP A 1 121 ? -7.871 4.227 11.089 1.00 96.56 121 ASP A N 1
ATOM 969 C CA . ASP A 1 121 ? -8.003 4.749 9.726 1.00 96.56 121 ASP A CA 1
ATOM 970 C C . ASP A 1 121 ? -6.686 5.335 9.206 1.00 96.56 121 ASP A C 1
ATOM 972 O O . ASP A 1 121 ? -6.350 5.172 8.029 1.00 96.56 121 ASP A O 1
ATOM 976 N N . TYR A 1 122 ? -5.927 6.014 10.070 1.00 97.62 122 TYR A N 1
ATOM 977 C CA . TYR A 1 122 ? -4.603 6.525 9.734 1.00 97.62 122 TYR A CA 1
ATOM 978 C C . TYR A 1 122 ? -3.619 5.381 9.459 1.00 97.62 122 TYR A C 1
ATOM 980 O O . TYR A 1 122 ? -2.929 5.405 8.441 1.00 97.62 122 TYR A O 1
ATOM 988 N N . ALA A 1 123 ? -3.601 4.355 10.312 1.00 97.81 123 ALA A N 1
ATOM 989 C CA . ALA A 1 123 ? -2.800 3.148 10.136 1.00 97.81 123 ALA A CA 1
ATOM 990 C C . ALA A 1 123 ? -3.103 2.442 8.809 1.00 97.81 123 ALA A C 1
ATOM 992 O O . ALA A 1 123 ? -2.183 2.131 8.055 1.00 97.81 123 ALA A O 1
ATOM 993 N N . ARG A 1 124 ? -4.387 2.268 8.475 1.00 97.44 124 ARG A N 1
ATOM 994 C CA . ARG A 1 124 ? -4.829 1.689 7.200 1.00 97.44 124 ARG A CA 1
ATOM 995 C C . ARG A 1 124 ? -4.342 2.502 5.998 1.00 97.44 124 ARG A C 1
ATOM 997 O O . ARG A 1 124 ? -3.782 1.940 5.061 1.00 97.44 124 ARG A O 1
ATOM 1004 N N . LYS A 1 125 ? -4.500 3.831 6.032 1.00 96.56 125 LYS A N 1
ATOM 1005 C CA . LYS A 1 125 ? -3.990 4.731 4.977 1.00 96.56 125 LYS A CA 1
ATOM 1006 C C . LYS A 1 125 ? -2.479 4.614 4.812 1.00 96.56 125 LYS A C 1
ATOM 1008 O O . LYS A 1 125 ? -1.988 4.559 3.689 1.00 96.56 125 LYS A O 1
ATOM 1013 N N . LEU A 1 126 ? -1.753 4.577 5.927 1.00 96.00 126 LEU A N 1
ATOM 1014 C CA . LEU A 1 126 ? -0.301 4.469 5.929 1.00 96.00 126 LEU A CA 1
ATOM 1015 C C . LEU A 1 126 ? 0.166 3.116 5.373 1.00 96.00 126 LEU A C 1
ATOM 1017 O O . LEU A 1 126 ? 1.107 3.082 4.582 1.00 96.00 126 LEU A O 1
ATOM 1021 N N . TYR A 1 127 ? -0.516 2.027 5.736 1.00 96.56 127 TYR A N 1
ATOM 1022 C CA . TYR A 1 127 ? -0.273 0.688 5.201 1.00 96.56 127 TYR A CA 1
ATOM 1023 C C . TYR A 1 127 ? -0.454 0.652 3.682 1.00 96.56 127 TYR A C 1
ATOM 1025 O O . TYR A 1 127 ? 0.471 0.278 2.964 1.00 96.56 127 TYR A O 1
ATOM 1033 N N . ILE A 1 128 ? -1.595 1.138 3.183 1.00 95.69 128 ILE A N 1
ATOM 1034 C CA . ILE A 1 128 ? -1.891 1.190 1.745 1.00 95.69 128 ILE A CA 1
ATOM 1035 C C . ILE A 1 128 ? -0.857 2.048 1.002 1.00 95.69 128 ILE A C 1
ATOM 1037 O O . ILE A 1 128 ? -0.324 1.618 -0.015 1.00 95.69 128 ILE A O 1
ATOM 1041 N N . ALA A 1 129 ? -0.499 3.224 1.524 1.00 93.06 129 ALA A N 1
ATOM 1042 C CA . ALA A 1 129 ? 0.510 4.088 0.903 1.00 93.06 129 ALA A CA 1
ATOM 1043 C C . ALA A 1 129 ? 1.923 3.502 0.884 1.00 93.06 129 ALA A C 1
ATOM 1045 O O . ALA A 1 129 ? 2.731 3.882 0.039 1.00 93.06 129 ALA A O 1
ATOM 1046 N N . THR A 1 130 ? 2.224 2.594 1.810 1.00 91.56 130 THR A N 1
ATOM 1047 C CA . THR A 1 130 ? 3.531 1.940 1.889 1.00 91.56 130 THR A CA 1
ATOM 1048 C C . THR A 1 130 ? 3.598 0.708 0.985 1.00 91.56 130 THR A C 1
ATOM 1050 O O . THR A 1 130 ? 4.652 0.438 0.417 1.00 91.56 130 THR A O 1
ATOM 1053 N N . ASN A 1 131 ? 2.486 -0.019 0.834 1.00 91.12 131 ASN A N 1
ATOM 1054 C CA . ASN A 1 131 ? 2.466 -1.343 0.207 1.00 91.12 131 ASN A CA 1
ATOM 1055 C C . ASN A 1 131 ? 1.803 -1.391 -1.180 1.00 91.12 131 ASN A C 1
ATOM 1057 O O . ASN A 1 131 ? 1.966 -2.387 -1.881 1.00 91.12 131 ASN A O 1
ATOM 1061 N N . ALA A 1 132 ? 1.083 -0.346 -1.599 1.00 90.44 132 ALA A N 1
ATOM 1062 C CA . ALA A 1 132 ? 0.409 -0.298 -2.895 1.00 90.44 132 ALA A CA 1
ATOM 1063 C C . ALA A 1 132 ? 1.010 0.744 -3.853 1.00 90.44 132 ALA A C 1
ATOM 1065 O O . ALA A 1 132 ? 1.578 1.762 -3.452 1.00 90.44 132 ALA A O 1
ATOM 1066 N N . THR A 1 133 ? 0.826 0.513 -5.153 1.00 89.94 133 THR A N 1
ATOM 1067 C CA . THR A 1 133 ? 1.259 1.413 -6.229 1.00 89.94 133 THR A CA 1
ATOM 1068 C C . THR A 1 133 ? 0.186 2.464 -6.520 1.00 89.94 133 THR A C 1
ATOM 1070 O O . THR A 1 133 ? -0.684 2.299 -7.375 1.00 89.94 133 THR A O 1
ATOM 1073 N N . ILE A 1 134 ? 0.248 3.575 -5.787 1.00 92.50 134 ILE A N 1
ATOM 1074 C CA . ILE A 1 134 ? -0.764 4.640 -5.838 1.00 92.50 134 ILE A CA 1
ATOM 1075 C C . ILE A 1 134 ? -0.492 5.635 -6.971 1.00 92.50 134 ILE A C 1
ATOM 1077 O O . ILE A 1 134 ? 0.636 6.105 -7.144 1.00 92.50 134 ILE A O 1
ATOM 1081 N N . LYS A 1 135 ? -1.546 5.993 -7.710 1.00 93.56 135 LYS A N 1
ATOM 1082 C CA . LYS A 1 135 ? -1.521 7.021 -8.754 1.00 93.56 135 LYS A CA 1
ATOM 1083 C C . LYS A 1 135 ? -1.238 8.420 -8.185 1.00 93.56 135 LYS A C 1
ATOM 1085 O O . LYS A 1 135 ? -1.675 8.762 -7.090 1.00 93.56 135 LYS A O 1
ATOM 1090 N N . GLY A 1 136 ? -0.513 9.245 -8.936 1.00 92.44 136 GLY A N 1
ATOM 1091 C CA . GLY A 1 136 ? -0.078 10.585 -8.532 1.00 92.44 136 GLY A CA 1
ATOM 1092 C C . GLY A 1 136 ? 1.223 10.621 -7.720 1.00 92.44 136 GLY A C 1
ATOM 1093 O O . GLY A 1 136 ? 1.745 11.704 -7.456 1.00 92.44 136 GLY A O 1
ATOM 1094 N N . PHE A 1 137 ? 1.794 9.465 -7.364 1.00 90.75 137 PHE A N 1
ATOM 1095 C CA . PHE A 1 137 ? 3.050 9.370 -6.617 1.00 90.75 137 PHE A CA 1
ATOM 1096 C C . PHE A 1 137 ? 4.088 8.577 -7.396 1.00 90.75 137 PHE A C 1
ATOM 1098 O O . PHE A 1 137 ? 3.826 7.469 -7.850 1.00 90.75 137 PHE A O 1
ATOM 1105 N N . LYS A 1 138 ? 5.308 9.106 -7.521 1.00 89.31 138 LYS A N 1
ATOM 1106 C CA . LYS A 1 138 ? 6.389 8.401 -8.229 1.00 89.31 138 LYS A CA 1
ATOM 1107 C C . LYS A 1 138 ? 6.818 7.139 -7.474 1.00 89.31 138 LYS A C 1
ATOM 1109 O O . LYS A 1 138 ? 7.012 6.104 -8.097 1.00 89.31 138 LYS A O 1
ATOM 1114 N N . THR A 1 139 ? 6.863 7.204 -6.143 1.00 86.25 139 THR A N 1
ATOM 1115 C CA . THR A 1 139 ? 7.296 6.103 -5.267 1.00 86.25 139 THR A CA 1
ATOM 1116 C C . THR A 1 139 ? 6.375 5.910 -4.068 1.00 86.25 139 THR A C 1
ATOM 1118 O O . THR A 1 139 ? 5.781 6.880 -3.581 1.00 86.25 139 THR A O 1
ATOM 1121 N N . SER A 1 140 ? 6.329 4.691 -3.525 1.00 87.50 140 SER A N 1
ATOM 1122 C CA . SER A 1 140 ? 5.681 4.390 -2.234 1.00 87.50 140 SER A CA 1
ATOM 1123 C C . SER A 1 140 ? 6.210 5.278 -1.097 1.00 87.50 140 SER A C 1
ATOM 1125 O O . SER A 1 140 ? 5.438 5.806 -0.299 1.00 87.50 140 SER A O 1
ATOM 1127 N N . ALA A 1 141 ? 7.515 5.574 -1.080 1.00 86.12 141 ALA A N 1
ATOM 1128 C CA . ALA A 1 141 ? 8.112 6.508 -0.121 1.00 86.12 141 ALA A CA 1
ATOM 1129 C C . ALA A 1 141 ? 7.512 7.926 -0.212 1.00 86.12 141 ALA A C 1
ATOM 1131 O O . ALA A 1 141 ? 7.247 8.561 0.811 1.00 86.12 141 ALA A O 1
ATOM 1132 N N . SER A 1 142 ? 7.261 8.428 -1.428 1.00 87.62 142 SER A N 1
ATOM 1133 C CA . SER A 1 142 ? 6.618 9.736 -1.621 1.00 87.62 142 SER A CA 1
ATOM 1134 C C . SER A 1 142 ? 5.139 9.731 -1.213 1.00 87.62 142 SER A C 1
ATOM 1136 O O . SER A 1 142 ? 4.671 10.697 -0.606 1.00 87.62 142 SER A O 1
ATOM 1138 N N . ALA A 1 143 ? 4.425 8.628 -1.464 1.00 91.25 143 ALA A N 1
ATOM 1139 C CA . ALA A 1 143 ? 3.047 8.444 -1.014 1.00 91.25 143 ALA A CA 1
ATOM 1140 C C . ALA A 1 143 ? 2.966 8.420 0.520 1.00 91.25 143 ALA A C 1
ATOM 1142 O O . ALA A 1 143 ? 2.170 9.153 1.109 1.00 91.25 143 ALA A O 1
ATOM 1143 N N . GLN A 1 144 ? 3.852 7.669 1.179 1.00 91.81 144 GLN A N 1
ATOM 1144 C CA . GLN A 1 144 ? 3.960 7.627 2.636 1.00 91.81 144 GLN A CA 1
ATOM 1145 C C . GLN A 1 144 ? 4.249 9.019 3.221 1.00 91.81 144 GLN A C 1
ATOM 1147 O O . GLN A 1 144 ? 3.551 9.467 4.134 1.00 91.81 144 GLN A O 1
ATOM 1152 N N . ALA A 1 145 ? 5.221 9.741 2.654 1.00 89.75 145 ALA A N 1
ATOM 1153 C CA . ALA A 1 145 ? 5.563 11.097 3.077 1.00 89.75 145 ALA A CA 1
ATOM 1154 C C . ALA A 1 145 ? 4.374 12.067 2.979 1.00 89.75 145 ALA A C 1
ATOM 1156 O O . ALA A 1 145 ? 4.230 12.942 3.833 1.00 89.75 145 ALA A O 1
ATOM 1157 N N . SER A 1 146 ? 3.482 11.910 1.995 1.00 91.00 146 SER A N 1
ATOM 1158 C CA . SER A 1 146 ? 2.275 12.747 1.869 1.00 91.00 146 SER A CA 1
ATOM 1159 C C . SER A 1 146 ? 1.290 12.594 3.042 1.00 91.00 146 SER A C 1
ATOM 1161 O O . SER A 1 146 ? 0.491 13.496 3.313 1.00 91.00 146 SER A O 1
ATOM 1163 N N . ILE A 1 147 ? 1.363 11.470 3.763 1.00 92.38 147 ILE A N 1
ATOM 1164 C CA . ILE A 1 147 ? 0.547 11.168 4.942 1.00 92.38 147 ILE A CA 1
ATOM 1165 C C . ILE A 1 147 ? 1.275 11.593 6.222 1.00 92.38 147 ILE A C 1
ATOM 1167 O O . ILE A 1 147 ? 0.683 12.254 7.079 1.00 92.38 147 ILE A O 1
ATOM 1171 N N . THR A 1 148 ? 2.556 11.247 6.355 1.00 91.50 148 THR A N 1
ATOM 1172 C CA . THR A 1 148 ? 3.333 11.479 7.587 1.00 91.50 148 THR A CA 1
ATOM 1173 C C . THR A 1 148 ? 3.773 12.932 7.762 1.00 91.50 148 THR A C 1
ATOM 1175 O O . THR A 1 148 ? 3.918 13.393 8.889 1.00 91.50 148 THR A O 1
ATOM 1178 N N . SER A 1 149 ? 3.895 13.704 6.676 1.00 88.69 149 SER A N 1
ATOM 1179 C CA . SER A 1 149 ? 4.236 15.139 6.729 1.00 88.69 149 SER A CA 1
ATOM 1180 C C . SER A 1 149 ? 3.051 16.067 7.037 1.00 88.69 149 SER A C 1
ATOM 1182 O O . SER A 1 149 ? 3.220 17.287 7.141 1.00 88.69 149 SER A O 1
ATOM 1184 N N . GLN A 1 150 ? 1.836 15.528 7.193 1.00 89.50 150 GLN A N 1
ATOM 1185 C CA . GLN A 1 150 ? 0.650 16.339 7.457 1.00 89.50 150 GLN A CA 1
ATOM 1186 C C . GLN A 1 150 ? 0.706 16.989 8.841 1.00 89.50 150 GLN A C 1
ATOM 1188 O O . GLN A 1 150 ? 0.597 16.328 9.868 1.00 89.50 150 GLN A O 1
ATOM 1193 N N . LYS A 1 151 ? 0.733 18.323 8.874 1.00 89.38 151 LYS A N 1
ATOM 1194 C CA . LYS A 1 151 ? 0.751 19.120 10.116 1.00 89.38 151 LYS A CA 1
ATOM 1195 C C . LYS A 1 151 ? -0.627 19.286 10.776 1.00 89.38 151 LYS A C 1
ATOM 1197 O O . LYS A 1 151 ? -0.849 20.229 11.530 1.00 89.38 151 LYS A O 1
ATOM 1202 N N . LYS A 1 152 ? -1.582 18.403 10.471 1.00 93.31 152 LYS A N 1
ATOM 1203 C CA . LYS A 1 152 ? -2.914 18.411 11.094 1.00 93.31 152 LYS A CA 1
ATOM 1204 C C . LYS A 1 152 ? -2.829 17.745 12.466 1.00 93.31 152 LYS A C 1
ATOM 1206 O O . LYS A 1 152 ? -2.215 16.690 12.594 1.00 93.31 152 LYS A O 1
ATOM 1211 N N . ALA A 1 153 ? -3.491 18.323 13.470 1.00 92.19 153 ALA A N 1
ATOM 1212 C CA . ALA A 1 153 ? -3.432 17.836 14.852 1.00 92.19 153 ALA A CA 1
ATOM 1213 C C . ALA A 1 153 ? -3.809 16.348 14.988 1.00 92.19 153 ALA A C 1
ATOM 1215 O O . ALA A 1 153 ? -3.121 15.609 15.687 1.00 92.19 153 ALA A O 1
ATOM 1216 N N . LEU A 1 154 ? -4.854 15.900 14.280 1.00 92.31 154 LEU A N 1
ATOM 1217 C CA . LEU A 1 154 ? -5.264 14.491 14.267 1.00 92.31 154 LEU A CA 1
ATOM 1218 C C . LEU A 1 154 ? -4.189 13.587 13.653 1.00 92.31 154 LEU A C 1
ATOM 1220 O O . LEU A 1 154 ? -3.810 12.610 14.282 1.00 92.31 154 LEU A O 1
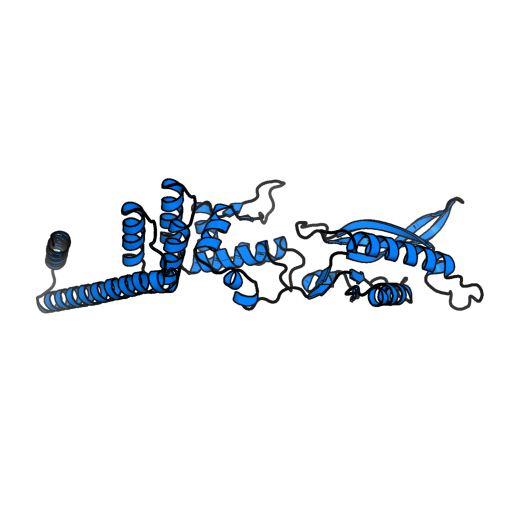ATOM 1224 N N . SER A 1 155 ? -3.637 13.947 12.489 1.00 94.12 155 SER A N 1
ATOM 1225 C CA . SER A 1 155 ? -2.580 13.166 11.828 1.00 94.12 155 SER A CA 1
ATOM 1226 C C . SER A 1 155 ? -1.337 13.016 12.712 1.00 94.12 155 SER A C 1
ATOM 1228 O O . SER A 1 155 ? -0.802 11.920 12.841 1.00 94.12 155 SER A O 1
ATOM 1230 N N . LEU A 1 156 ? -0.910 14.100 13.372 1.00 94.06 156 LEU A N 1
ATOM 1231 C CA . LEU A 1 156 ? 0.224 14.078 14.302 1.00 94.06 156 LEU 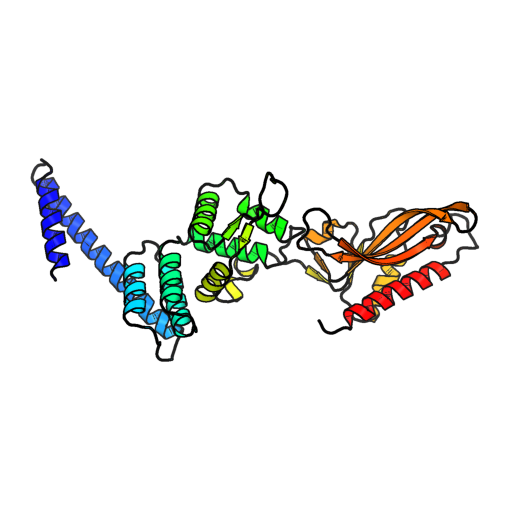A CA 1
ATOM 1232 C C . LEU A 1 156 ? -0.059 13.209 15.532 1.00 94.06 156 LEU A C 1
ATOM 1234 O O . LEU A 1 156 ? 0.803 12.443 15.960 1.00 94.06 156 LEU A O 1
ATOM 1238 N N . ARG A 1 157 ? -1.268 13.310 16.101 1.00 95.56 157 ARG A N 1
ATOM 1239 C CA . ARG A 1 157 ? -1.682 12.487 17.243 1.00 95.56 157 ARG A CA 1
ATOM 1240 C C . ARG A 1 157 ? -1.697 11.006 16.875 1.00 95.56 157 ARG A C 1
ATOM 1242 O O . ARG A 1 157 ? -1.139 10.217 17.631 1.00 95.56 157 ARG A O 1
ATOM 1249 N N . SER A 1 158 ? -2.275 10.650 15.730 1.00 97.62 158 SER A N 1
ATOM 1250 C CA . SER A 1 158 ? -2.338 9.264 15.269 1.00 97.62 158 SER A CA 1
ATOM 1251 C C . SER A 1 158 ? -0.955 8.696 14.997 1.00 97.62 158 SER A C 1
ATOM 1253 O O . SER A 1 158 ? -0.634 7.632 15.513 1.00 97.62 158 SER A O 1
ATOM 1255 N N . LEU A 1 159 ? -0.087 9.429 14.293 1.00 96.19 159 LEU A N 1
ATOM 1256 C CA . LEU A 1 159 ? 1.289 8.990 14.061 1.00 96.19 159 LEU A CA 1
ATOM 1257 C C . LEU A 1 159 ? 2.045 8.756 15.378 1.00 96.19 159 LEU A C 1
ATOM 1259 O O . LEU A 1 159 ? 2.618 7.688 15.574 1.00 96.19 159 LEU A O 1
ATOM 1263 N N . ASN A 1 160 ? 1.984 9.707 16.317 1.00 95.25 160 ASN A N 1
ATOM 1264 C CA . ASN A 1 160 ? 2.612 9.553 17.631 1.00 95.25 160 ASN A CA 1
ATOM 1265 C C . ASN A 1 160 ? 2.030 8.376 18.418 1.00 95.25 160 ASN A C 1
ATOM 1267 O O . ASN A 1 160 ? 2.776 7.671 19.097 1.00 95.25 160 ASN A O 1
ATOM 1271 N N . LYS A 1 161 ? 0.716 8.138 18.319 1.00 97.50 161 LYS A N 1
ATOM 1272 C CA . LYS A 1 161 ? 0.070 7.005 18.978 1.00 97.50 161 LYS A CA 1
ATOM 1273 C C . LYS A 1 161 ? 0.588 5.686 18.408 1.00 97.50 161 LYS A C 1
ATOM 1275 O O . LYS A 1 161 ? 1.029 4.850 19.191 1.00 97.50 161 LYS A O 1
ATOM 1280 N N . LEU A 1 162 ? 0.648 5.547 17.081 1.00 97.81 162 LEU A N 1
ATOM 1281 C CA . LEU A 1 162 ? 1.207 4.363 16.416 1.00 97.81 162 LEU A CA 1
ATOM 1282 C C . LEU A 1 162 ? 2.673 4.119 16.802 1.00 97.81 162 LEU A C 1
ATOM 1284 O O . LEU A 1 162 ? 3.047 2.976 17.051 1.00 97.81 162 LEU A O 1
ATOM 1288 N N . ILE A 1 163 ? 3.481 5.179 16.919 1.00 95.94 163 ILE A N 1
ATOM 1289 C CA . ILE A 1 163 ? 4.872 5.075 17.386 1.00 95.94 163 ILE A CA 1
ATOM 1290 C C . ILE A 1 163 ? 4.929 4.606 18.842 1.00 95.94 163 ILE A C 1
ATOM 1292 O O . ILE A 1 163 ? 5.630 3.648 19.157 1.00 95.94 163 ILE A O 1
ATOM 1296 N N . SER A 1 164 ? 4.168 5.243 19.736 1.00 95.62 164 SER A N 1
ATOM 1297 C CA . SER A 1 164 ? 4.158 4.889 21.163 1.00 95.62 164 SER A CA 1
ATOM 1298 C C . SER A 1 164 ? 3.613 3.484 21.434 1.00 95.62 164 SER A C 1
ATOM 1300 O O . SER A 1 164 ? 3.977 2.874 22.434 1.00 95.62 164 SER A O 1
ATOM 1302 N N . SER A 1 165 ? 2.774 2.965 20.534 1.00 96.25 165 SER A N 1
ATOM 1303 C CA . SER A 1 165 ? 2.237 1.604 20.577 1.00 96.25 165 SER A CA 1
ATOM 1304 C C . SER A 1 165 ? 3.142 0.572 19.889 1.00 96.25 165 SER A C 1
ATOM 1306 O O . SER A 1 165 ? 2.754 -0.586 19.798 1.00 96.25 165 SER A O 1
ATOM 1308 N N . GLY A 1 166 ? 4.322 0.962 19.386 1.00 95.88 166 GLY A N 1
ATOM 1309 C CA . GLY A 1 166 ? 5.271 0.041 18.745 1.00 95.88 166 GLY A CA 1
ATOM 1310 C C . GLY A 1 166 ? 4.852 -0.449 17.352 1.00 95.88 166 GLY A C 1
ATOM 1311 O O . GLY A 1 166 ? 5.409 -1.416 16.839 1.00 95.88 166 GLY A O 1
ATOM 1312 N N . LEU A 1 167 ? 3.877 0.205 16.718 1.00 97.62 167 LEU A N 1
ATOM 1313 C CA . LEU A 1 167 ? 3.331 -0.191 15.413 1.00 97.62 167 LEU A CA 1
ATOM 1314 C C . LEU A 1 167 ? 4.104 0.421 14.235 1.00 97.62 167 LEU A C 1
ATOM 1316 O O . LEU A 1 167 ? 4.096 -0.090 13.115 1.00 97.62 167 LEU A O 1
ATOM 1320 N N . VAL A 1 168 ? 4.770 1.546 14.481 1.00 96.38 168 VAL A N 1
ATOM 1321 C CA . VAL A 1 168 ? 5.553 2.287 13.490 1.00 96.38 168 VAL A CA 1
ATOM 1322 C C . VAL A 1 168 ? 6.813 2.812 14.166 1.00 96.38 168 VAL A C 1
ATOM 1324 O O . VAL A 1 168 ? 6.784 3.171 15.341 1.00 96.38 168 VAL A O 1
ATOM 1327 N N . TYR A 1 169 ? 7.917 2.910 13.433 1.00 92.44 169 TYR A N 1
ATOM 1328 C CA . TYR A 1 169 ? 9.116 3.589 13.918 1.00 92.44 169 TYR A CA 1
ATOM 1329 C C . TYR A 1 169 ? 9.748 4.470 12.844 1.00 92.44 169 TYR A C 1
ATOM 1331 O O . TYR A 1 169 ? 9.584 4.252 11.643 1.00 92.44 169 TYR A O 1
ATOM 1339 N N . GLU A 1 170 ? 10.473 5.487 13.296 1.00 89.12 170 GLU A N 1
ATOM 1340 C CA . GLU A 1 170 ? 11.262 6.354 12.425 1.00 89.12 170 GLU A CA 1
ATOM 1341 C C . GLU A 1 170 ? 12.477 5.601 11.894 1.00 89.12 170 GLU A C 1
ATOM 1343 O O . GLU A 1 170 ? 13.291 5.079 12.660 1.00 89.12 170 GLU A O 1
ATOM 1348 N N . ASP A 1 171 ? 12.640 5.594 10.575 1.00 82.06 171 ASP A N 1
ATOM 1349 C CA . ASP A 1 171 ? 13.848 5.088 9.953 1.00 82.06 171 ASP A CA 1
ATOM 1350 C C . ASP A 1 171 ? 14.980 6.104 10.115 1.00 82.06 171 ASP A C 1
ATOM 1352 O O . ASP A 1 171 ? 15.095 7.078 9.370 1.00 82.06 171 ASP A O 1
ATOM 1356 N N . ARG A 1 172 ? 15.822 5.870 11.122 1.00 73.88 172 ARG A N 1
ATOM 1357 C CA . ARG A 1 172 ? 17.006 6.687 11.421 1.00 73.88 172 ARG A CA 1
ATOM 1358 C C . ARG A 1 172 ? 18.267 6.181 10.722 1.00 73.88 172 ARG A C 1
ATOM 1360 O O . ARG A 1 172 ? 19.367 6.608 11.063 1.00 73.88 172 ARG A O 1
ATOM 1367 N N . THR A 1 173 ? 18.138 5.253 9.773 1.00 64.75 173 THR A N 1
ATOM 1368 C CA . THR A 1 173 ? 19.290 4.767 9.009 1.00 64.75 173 THR A CA 1
ATOM 1369 C C . THR A 1 173 ? 19.692 5.806 7.950 1.00 64.75 173 THR A C 1
ATOM 1371 O O . THR A 1 173 ? 19.038 5.963 6.922 1.00 64.75 173 THR A O 1
ATOM 1374 N N . GLY A 1 174 ? 20.757 6.570 8.222 1.00 60.62 174 GLY A N 1
ATOM 1375 C CA . GLY A 1 174 ? 21.327 7.564 7.300 1.00 60.62 174 GLY A CA 1
ATOM 1376 C C . GLY A 1 174 ? 21.645 8.920 7.944 1.00 60.62 174 GLY A C 1
ATOM 1377 O O . GLY A 1 174 ? 21.614 9.066 9.163 1.00 60.62 174 GLY A O 1
ATOM 1378 N N . GLU A 1 175 ? 21.968 9.916 7.111 1.00 55.12 175 GLU A N 1
ATOM 1379 C CA . GLU A 1 175 ? 22.108 11.316 7.540 1.00 55.12 175 GLU A CA 1
ATOM 1380 C C . GLU A 1 175 ? 20.796 11.833 8.146 1.00 55.12 175 GLU A C 1
ATOM 1382 O O . GLU A 1 175 ? 19.711 11.413 7.740 1.00 55.12 175 GLU A O 1
ATOM 1387 N N . ILE A 1 176 ? 20.889 12.760 9.105 1.00 57.06 176 ILE A N 1
ATOM 1388 C CA . ILE A 1 176 ? 19.735 13.419 9.731 1.00 57.06 176 ILE A CA 1
ATOM 1389 C C . ILE A 1 176 ? 18.939 14.145 8.635 1.00 57.06 176 ILE A C 1
ATOM 1391 O O . ILE A 1 176 ? 19.257 15.268 8.247 1.00 57.06 176 ILE A O 1
ATOM 1395 N N . LYS A 1 177 ? 17.907 13.486 8.101 1.00 57.97 177 LYS A N 1
ATOM 1396 C CA . LYS A 1 177 ? 17.009 14.063 7.100 1.00 57.97 177 LYS A CA 1
ATOM 1397 C C . LYS A 1 177 ? 15.965 14.925 7.799 1.00 57.97 177 LYS A C 1
ATOM 1399 O O . LYS A 1 177 ? 15.391 14.520 8.804 1.00 57.97 177 LYS A O 1
ATOM 1404 N N . ALA A 1 178 ? 15.661 16.083 7.211 1.00 56.91 178 ALA A N 1
ATOM 1405 C CA . ALA A 1 178 ? 14.599 16.975 7.685 1.00 56.91 178 ALA A CA 1
ATOM 1406 C C . ALA A 1 178 ? 13.211 16.299 7.729 1.00 56.91 178 ALA A C 1
ATOM 1408 O O . ALA A 1 178 ? 12.353 16.730 8.491 1.00 56.91 178 ALA A O 1
ATOM 1409 N N . ASN A 1 179 ? 13.013 15.234 6.941 1.00 61.22 179 ASN A N 1
ATOM 1410 C CA . ASN A 1 179 ? 11.822 14.388 6.945 1.00 61.22 179 ASN A CA 1
ATOM 1411 C C . ASN A 1 179 ? 12.259 12.914 7.060 1.00 61.22 179 ASN A C 1
ATOM 1413 O O . ASN A 1 179 ? 12.679 12.343 6.045 1.00 61.22 179 ASN A O 1
ATOM 1417 N N . PRO A 1 180 ? 12.227 12.300 8.259 1.00 68.06 180 PRO A N 1
ATOM 1418 C CA . PRO A 1 180 ? 12.525 10.881 8.406 1.00 68.06 180 PRO A CA 1
ATOM 1419 C C . PRO A 1 180 ? 11.460 10.039 7.690 1.00 68.06 180 PRO A C 1
ATOM 1421 O O . PRO A 1 180 ? 10.274 10.377 7.690 1.00 68.06 180 PRO A O 1
ATOM 1424 N N . GLY A 1 181 ? 11.890 8.946 7.057 1.00 78.50 181 GLY A N 1
ATOM 1425 C CA . GLY A 1 181 ? 10.964 7.914 6.590 1.00 78.50 181 GLY A CA 1
ATOM 1426 C C . GLY A 1 181 ? 10.399 7.139 7.780 1.00 78.50 181 GLY A C 1
ATOM 1427 O O . GLY A 1 181 ? 11.012 7.116 8.848 1.00 78.50 181 GLY A O 1
ATOM 1428 N N . TYR A 1 182 ? 9.253 6.485 7.603 1.00 88.62 182 TYR A N 1
ATOM 1429 C CA . TYR A 1 182 ? 8.659 5.639 8.638 1.00 88.62 182 TYR A CA 1
ATOM 1430 C C . TYR A 1 182 ? 8.603 4.189 8.162 1.00 88.62 182 TYR A C 1
ATOM 1432 O O . TYR A 1 182 ? 8.311 3.907 7.001 1.00 88.62 182 TYR A O 1
ATOM 1440 N N . LYS A 1 183 ? 8.887 3.249 9.061 1.00 91.19 183 LYS A N 1
ATOM 1441 C CA . LYS A 1 183 ? 8.776 1.813 8.797 1.00 91.19 183 LYS A CA 1
ATOM 1442 C C . LYS A 1 183 ? 7.631 1.228 9.607 1.00 91.19 183 LYS A C 1
ATOM 1444 O O . LYS A 1 183 ? 7.468 1.544 10.786 1.00 91.19 183 LYS A O 1
ATOM 1449 N N . LEU A 1 184 ? 6.844 0.386 8.947 1.00 94.94 184 LEU A N 1
ATOM 1450 C CA . LEU A 1 184 ? 5.769 -0.380 9.567 1.00 94.94 184 LEU A CA 1
ATOM 1451 C C . LEU A 1 184 ? 6.378 -1.600 10.265 1.00 94.94 184 LEU A C 1
ATOM 1453 O O . LEU A 1 184 ? 7.316 -2.202 9.736 1.00 94.94 184 LEU A O 1
ATOM 1457 N N . THR A 1 185 ? 5.890 -1.941 11.455 1.00 96.81 185 THR A N 1
ATOM 1458 C CA . THR A 1 185 ? 6.301 -3.173 12.141 1.00 96.81 185 THR A CA 1
ATOM 1459 C C . THR A 1 185 ? 5.435 -4.350 11.704 1.00 96.81 185 THR A C 1
ATOM 1461 O O . THR A 1 185 ? 4.303 -4.166 11.255 1.00 96.81 185 THR A O 1
ATOM 1464 N N . SER A 1 186 ? 5.933 -5.575 11.889 1.00 96.31 186 SER A N 1
ATOM 1465 C CA . SER A 1 186 ? 5.136 -6.791 11.673 1.00 96.31 186 SER A CA 1
ATOM 1466 C C . SER A 1 186 ? 3.875 -6.821 12.538 1.00 96.31 186 SER A C 1
ATOM 1468 O O . SER A 1 186 ? 2.870 -7.404 12.142 1.00 96.31 186 SER A O 1
ATOM 1470 N N . ASP A 1 187 ? 3.903 -6.176 13.706 1.00 97.00 187 ASP A N 1
ATOM 1471 C CA . ASP A 1 187 ? 2.748 -6.100 14.600 1.00 97.00 187 ASP A CA 1
ATOM 1472 C C . ASP A 1 187 ? 1.651 -5.199 14.034 1.00 97.00 187 ASP A C 1
ATOM 1474 O O . ASP A 1 187 ? 0.474 -5.528 14.159 1.00 97.00 187 ASP A O 1
ATOM 1478 N N . LEU A 1 188 ? 2.002 -4.113 13.336 1.00 97.75 188 LEU A N 1
ATOM 1479 C CA . LEU A 1 188 ? 1.009 -3.325 12.607 1.00 97.75 188 LEU A CA 1
ATOM 1480 C C . LEU A 1 188 ? 0.360 -4.137 11.486 1.00 97.75 188 LEU A C 1
ATOM 1482 O O . LEU A 1 188 ? -0.860 -4.110 11.344 1.00 97.75 188 LEU A O 1
ATOM 1486 N N . GLU A 1 189 ? 1.161 -4.863 10.707 1.00 96.88 189 GLU A N 1
ATOM 1487 C CA . GLU A 1 189 ? 0.651 -5.700 9.617 1.00 96.88 189 GLU A CA 1
ATOM 1488 C C . GLU A 1 189 ? -0.290 -6.789 10.149 1.00 96.88 189 GLU A C 1
ATOM 1490 O O . GLU A 1 189 ? -1.379 -6.978 9.608 1.00 96.88 189 GLU A O 1
ATOM 1495 N N . ARG A 1 190 ? 0.080 -7.443 11.259 1.00 96.88 190 ARG A N 1
ATOM 1496 C CA . ARG A 1 190 ? -0.767 -8.429 11.947 1.00 96.88 190 ARG A CA 1
ATOM 1497 C C . ARG A 1 190 ? -2.047 -7.809 12.492 1.00 96.88 190 ARG A C 1
ATOM 1499 O O . ARG A 1 190 ? -3.118 -8.352 12.251 1.00 96.88 190 ARG A O 1
ATOM 1506 N N . LEU A 1 191 ? -1.956 -6.673 13.188 1.00 98.19 191 LEU A N 1
ATOM 1507 C CA . LEU A 1 191 ? -3.127 -5.984 13.732 1.00 98.19 191 LEU A CA 1
ATOM 1508 C C . LEU A 1 191 ? -4.123 -5.648 12.621 1.00 98.19 191 LEU A C 1
ATOM 1510 O O . LEU A 1 191 ? -5.303 -5.952 12.760 1.00 98.19 191 LEU A O 1
ATOM 1514 N N . LEU A 1 192 ? -3.651 -5.048 11.523 1.00 98.00 192 LEU A N 1
ATOM 1515 C CA . LEU A 1 192 ? -4.500 -4.720 10.378 1.00 98.00 192 LEU A CA 1
ATOM 1516 C C . LEU A 1 192 ? -5.091 -5.985 9.748 1.00 98.00 192 LEU A C 1
ATOM 1518 O O . LEU A 1 192 ? -6.290 -6.009 9.494 1.00 98.00 192 LEU A O 1
ATOM 1522 N N . GLY A 1 193 ? -4.298 -7.047 9.587 1.00 97.12 193 GLY A N 1
ATOM 1523 C CA . GLY A 1 193 ? -4.780 -8.344 9.104 1.00 97.12 193 GLY A CA 1
ATOM 1524 C C . GLY A 1 193 ? -5.812 -9.017 10.018 1.00 97.12 193 GLY A C 1
ATOM 1525 O O . GLY A 1 193 ? -6.626 -9.798 9.538 1.00 97.12 193 GLY A O 1
ATOM 1526 N N . PHE A 1 194 ? -5.824 -8.709 11.319 1.00 96.88 194 PHE A N 1
ATOM 1527 C CA . PHE A 1 194 ? -6.837 -9.213 12.252 1.00 96.88 194 PHE A CA 1
ATOM 1528 C C . PHE A 1 194 ? -8.145 -8.427 12.224 1.00 96.88 194 PHE A C 1
ATOM 1530 O O . PHE A 1 194 ? -9.193 -8.996 12.524 1.00 96.88 194 PHE A O 1
ATOM 1537 N N . ILE A 1 195 ? -8.100 -7.125 11.929 1.00 97.12 195 ILE A N 1
ATOM 1538 C CA . ILE A 1 195 ? -9.268 -6.237 12.058 1.00 97.12 195 ILE A CA 1
ATOM 1539 C C . ILE A 1 195 ? -9.879 -5.812 10.719 1.00 97.12 195 ILE A C 1
ATOM 1541 O O . ILE A 1 195 ? -10.966 -5.239 10.721 1.00 97.12 195 ILE A O 1
ATOM 1545 N N . PHE A 1 196 ? -9.228 -6.103 9.593 1.00 96.81 196 PHE A N 1
ATOM 1546 C CA . PHE A 1 196 ? -9.696 -5.778 8.246 1.00 96.81 196 PHE A CA 1
ATOM 1547 C C . PHE A 1 196 ? -9.768 -7.017 7.354 1.00 96.81 196 PHE A C 1
ATOM 1549 O O . PHE A 1 196 ? -9.005 -7.965 7.524 1.00 96.81 196 PHE A O 1
ATOM 1556 N N . HIS A 1 197 ? -10.674 -7.002 6.374 1.00 92.94 197 HIS A N 1
ATOM 1557 C CA . HIS A 1 197 ? -10.586 -7.928 5.251 1.00 92.94 197 HIS A CA 1
ATOM 1558 C C . HIS A 1 197 ? -9.465 -7.484 4.299 1.00 92.94 197 HIS A C 1
ATOM 1560 O O . HIS A 1 197 ? -9.120 -6.304 4.237 1.00 92.94 197 HIS A O 1
ATOM 1566 N N . ASN A 1 198 ? -8.928 -8.406 3.497 1.00 91.25 198 ASN A N 1
ATOM 1567 C CA . ASN A 1 198 ? -7.894 -8.065 2.511 1.00 91.25 198 ASN A CA 1
ATOM 1568 C C . ASN A 1 198 ? -8.355 -6.984 1.518 1.00 91.25 198 ASN A C 1
ATOM 1570 O O . ASN A 1 198 ? -7.538 -6.174 1.077 1.00 91.25 198 ASN A O 1
ATOM 1574 N N . ASP A 1 199 ? -9.653 -6.944 1.210 1.00 93.31 199 ASP A N 1
ATOM 1575 C CA . ASP A 1 199 ? -10.249 -5.934 0.328 1.00 93.31 199 ASP A CA 1
ATOM 1576 C C . ASP A 1 199 ? -10.239 -4.534 0.956 1.00 93.31 199 ASP A C 1
ATOM 1578 O O . ASP A 1 199 ? -10.049 -3.546 0.250 1.00 93.31 199 ASP A O 1
ATOM 1582 N N . ASP A 1 200 ? -10.357 -4.436 2.285 1.00 93.69 200 ASP A N 1
ATOM 1583 C CA . ASP A 1 200 ? -10.301 -3.159 3.011 1.00 93.69 200 ASP A CA 1
ATOM 1584 C C . ASP A 1 200 ? -8.886 -2.561 3.031 1.00 93.69 200 ASP A C 1
ATOM 1586 O O . ASP A 1 200 ? -8.711 -1.373 3.319 1.00 93.69 200 ASP A O 1
ATOM 1590 N N . LEU A 1 201 ? -7.874 -3.387 2.744 1.00 94.50 201 LEU A N 1
ATOM 1591 C CA . LEU A 1 201 ? -6.462 -3.016 2.672 1.00 94.50 201 LEU A CA 1
ATOM 1592 C C . LEU A 1 201 ? -6.001 -2.724 1.235 1.00 94.50 201 LEU A C 1
ATOM 1594 O O . LEU A 1 201 ? -4.802 -2.594 0.992 1.00 94.50 201 LEU A O 1
ATOM 1598 N N . GLN A 1 202 ? -6.934 -2.592 0.287 1.00 93.12 202 GLN A N 1
ATOM 1599 C CA . GLN A 1 202 ? -6.650 -2.166 -1.085 1.00 93.12 202 GLN A CA 1
ATOM 1600 C C . GLN A 1 202 ? -6.874 -0.653 -1.267 1.00 93.12 202 GLN A C 1
ATOM 1602 O O . GLN A 1 202 ? -7.737 -0.073 -0.602 1.00 93.12 202 GLN A O 1
ATOM 1607 N N . PRO A 1 203 ? -6.172 0.013 -2.210 1.00 92.38 203 PRO A N 1
ATOM 1608 C CA . PRO A 1 203 ? -6.401 1.429 -2.527 1.00 92.38 203 PRO A CA 1
ATOM 1609 C C . PRO A 1 203 ? -7.867 1.777 -2.817 1.00 92.38 203 PRO A C 1
ATOM 1611 O O . PRO A 1 203 ? -8.367 2.819 -2.387 1.00 92.38 203 PRO A O 1
ATOM 1614 N N . THR A 1 204 ? -8.583 0.873 -3.484 1.00 92.31 204 THR A N 1
ATOM 1615 C CA . THR A 1 204 ? -9.991 1.037 -3.864 1.00 92.31 204 THR A CA 1
ATOM 1616 C C . THR A 1 204 ? -10.921 1.210 -2.663 1.00 92.31 204 THR A C 1
ATOM 1618 O O . THR A 1 204 ? -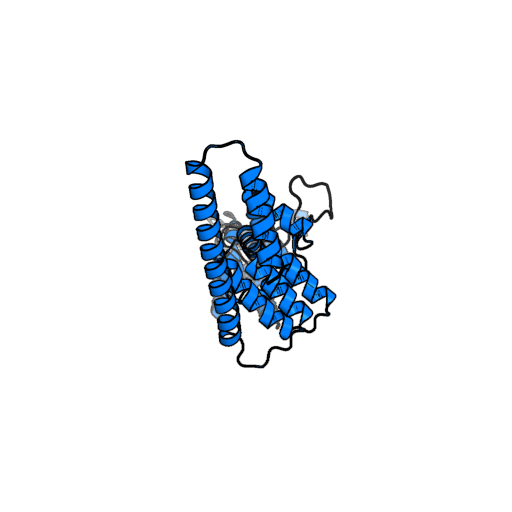11.874 1.982 -2.758 1.00 92.31 204 THR A O 1
ATOM 1621 N N . ALA A 1 205 ? -10.617 0.601 -1.510 1.00 91.88 205 ALA A N 1
ATOM 1622 C CA . ALA A 1 205 ? -11.390 0.773 -0.275 1.00 91.88 205 ALA A CA 1
ATOM 1623 C C . ALA A 1 205 ? -11.313 2.199 0.300 1.00 91.88 205 ALA A C 1
ATOM 1625 O O . ALA A 1 205 ? -12.153 2.602 1.106 1.00 91.88 205 ALA A O 1
ATOM 1626 N N . LEU A 1 206 ? -10.313 2.980 -0.118 1.00 91.69 206 LEU A N 1
ATOM 1627 C CA . LEU A 1 206 ? -10.148 4.387 0.241 1.00 91.69 206 LEU A CA 1
ATOM 1628 C C . LEU A 1 206 ? -10.511 5.342 -0.905 1.00 91.69 206 LEU A C 1
ATOM 1630 O O . LEU A 1 206 ? -10.208 6.533 -0.816 1.00 91.69 206 LEU A O 1
ATOM 1634 N N . SER A 1 207 ? -11.134 4.836 -1.975 1.00 92.12 207 SER A N 1
ATOM 1635 C CA . SER A 1 207 ? -11.378 5.582 -3.217 1.00 92.12 207 SER A CA 1
ATOM 1636 C C . SER A 1 207 ? -10.093 6.175 -3.810 1.00 92.12 207 SER A C 1
ATOM 1638 O O . SER A 1 207 ? -10.103 7.270 -4.372 1.00 92.12 207 SER A O 1
ATOM 1640 N N . ILE A 1 208 ? -8.973 5.466 -3.647 1.00 91.81 208 ILE A N 1
ATOM 1641 C CA . ILE A 1 208 ? -7.672 5.823 -4.207 1.00 91.81 208 ILE A CA 1
ATOM 1642 C C . ILE A 1 208 ? -7.458 5.010 -5.485 1.00 91.81 208 ILE A C 1
ATOM 1644 O O . ILE A 1 208 ? -7.664 3.797 -5.505 1.00 91.81 208 ILE A O 1
ATOM 1648 N N . GLU A 1 209 ? -7.022 5.677 -6.551 1.00 92.56 209 GLU A N 1
ATOM 1649 C CA . GLU A 1 209 ? -6.691 5.025 -7.817 1.00 92.56 209 GLU A CA 1
ATOM 1650 C C . GLU A 1 209 ? -5.299 4.375 -7.760 1.00 92.56 209 GLU A C 1
ATOM 1652 O O . GLU A 1 209 ? -4.313 4.999 -7.351 1.00 92.56 209 GLU A O 1
ATOM 1657 N N . SER A 1 210 ? -5.211 3.125 -8.215 1.00 91.06 210 SER A N 1
ATOM 1658 C CA . SER A 1 210 ? -3.935 2.451 -8.477 1.00 91.06 210 SER A CA 1
ATOM 1659 C C . SER A 1 210 ? -3.348 2.894 -9.818 1.00 91.06 210 SER A C 1
ATOM 1661 O O . SER A 1 210 ? -4.070 3.342 -10.713 1.00 91.06 210 SER A O 1
ATOM 1663 N N . LYS A 1 211 ? -2.029 2.751 -9.972 1.00 93.31 211 LYS A N 1
ATOM 1664 C CA . LYS A 1 211 ? -1.347 3.010 -11.247 1.00 93.31 211 LYS A CA 1
ATOM 1665 C C . LYS A 1 211 ? -1.804 2.042 -12.338 1.00 93.31 211 LYS A C 1
ATOM 1667 O O . LYS A 1 211 ? -2.084 0.876 -12.074 1.00 93.31 211 LYS A O 1
ATOM 1672 N N . GLU A 1 212 ? -1.808 2.507 -13.584 1.00 94.00 212 GLU A N 1
ATOM 1673 C CA . GLU A 1 212 ? -2.013 1.620 -14.731 1.00 94.00 212 GLU A CA 1
ATOM 1674 C C . GLU A 1 212 ? -0.789 0.724 -14.942 1.00 94.00 212 GLU A C 1
ATOM 1676 O O . GLU A 1 212 ? 0.328 1.217 -15.105 1.00 94.00 212 GLU A O 1
ATOM 1681 N N . GLU A 1 213 ? -0.993 -0.589 -14.994 1.00 93.19 213 GLU A N 1
ATOM 1682 C CA . GLU A 1 213 ? 0.102 -1.545 -15.172 1.00 93.19 213 GLU A CA 1
ATOM 1683 C C . GLU A 1 213 ? 0.410 -1.817 -16.646 1.00 93.19 213 GLU A C 1
ATOM 1685 O O . GLU A 1 213 ? -0.492 -2.077 -17.444 1.00 93.19 213 GLU A O 1
ATOM 1690 N N . TYR A 1 214 ? 1.691 -1.826 -16.994 1.00 95.19 214 TYR A N 1
ATOM 1691 C CA . TYR A 1 214 ? 2.241 -2.208 -18.290 1.00 95.19 214 TYR A CA 1
ATOM 1692 C C . TYR A 1 214 ? 3.416 -3.169 -18.069 1.00 95.19 214 TYR A C 1
ATOM 1694 O O . TYR A 1 214 ? 4.035 -3.192 -17.010 1.00 95.19 214 TYR A O 1
ATOM 1702 N N . ASP A 1 215 ? 3.768 -3.966 -19.069 1.00 94.50 215 ASP A N 1
ATOM 1703 C CA . ASP A 1 215 ? 5.022 -4.721 -19.024 1.00 94.50 215 ASP A CA 1
ATOM 1704 C C . ASP A 1 215 ? 6.203 -3.812 -19.387 1.00 94.50 215 ASP A C 1
ATOM 1706 O O . ASP A 1 215 ? 7.261 -3.878 -18.758 1.00 94.50 215 ASP A O 1
ATOM 1710 N N . VAL A 1 216 ? 6.004 -2.939 -20.384 1.00 95.25 216 VAL A N 1
ATOM 1711 C CA . VAL A 1 216 ? 7.035 -2.048 -20.929 1.00 95.25 216 VAL A CA 1
ATOM 1712 C C . VAL A 1 216 ? 6.473 -0.648 -21.177 1.00 95.25 216 VAL A C 1
ATOM 1714 O O . VAL A 1 216 ? 5.419 -0.498 -21.796 1.00 95.25 216 VAL A O 1
ATOM 1717 N N . ILE A 1 217 ? 7.204 0.387 -20.770 1.00 95.50 217 ILE A N 1
ATOM 1718 C CA . ILE A 1 217 ? 6.927 1.780 -21.149 1.00 95.50 217 ILE A CA 1
ATOM 1719 C C . ILE A 1 217 ? 8.116 2.331 -21.932 1.00 95.50 217 ILE A C 1
ATOM 1721 O O . ILE A 1 217 ? 9.248 2.304 -21.462 1.00 95.50 217 ILE A O 1
ATOM 1725 N N . ILE A 1 218 ? 7.868 2.842 -23.134 1.00 93.88 218 ILE A N 1
ATOM 1726 C CA . ILE A 1 218 ? 8.894 3.478 -23.965 1.00 93.88 218 ILE A CA 1
ATOM 1727 C C . ILE A 1 218 ? 8.794 4.991 -23.778 1.00 93.88 218 ILE A C 1
ATOM 1729 O O . ILE A 1 218 ? 7.737 5.568 -24.015 1.00 93.88 218 ILE A O 1
ATOM 1733 N N . ILE A 1 219 ? 9.880 5.635 -23.369 1.00 90.88 219 ILE A N 1
ATOM 1734 C CA . ILE A 1 219 ? 9.952 7.065 -23.079 1.00 90.88 219 ILE A CA 1
ATOM 1735 C C . ILE A 1 219 ? 10.569 7.793 -24.276 1.00 90.88 219 ILE A C 1
ATOM 1737 O O . ILE A 1 219 ? 11.784 7.822 -24.459 1.00 90.88 219 ILE A O 1
ATOM 1741 N N . ASP A 1 220 ? 9.715 8.416 -25.079 1.00 87.56 220 ASP A N 1
ATOM 1742 C CA . ASP A 1 220 ? 10.066 9.229 -26.243 1.00 87.56 220 ASP A CA 1
ATOM 1743 C C . ASP A 1 220 ? 10.233 10.712 -25.855 1.00 87.56 220 ASP A C 1
ATOM 1745 O O . ASP A 1 220 ? 9.474 11.601 -26.261 1.00 87.56 220 ASP A O 1
ATOM 1749 N N . SER A 1 221 ? 11.203 10.984 -24.980 1.00 73.50 221 SER A N 1
ATOM 1750 C CA . SER A 1 221 ? 11.444 12.328 -24.441 1.00 73.50 221 SER A CA 1
ATOM 1751 C C . SER A 1 221 ? 12.366 13.175 -25.324 1.00 73.50 221 SER A C 1
ATOM 1753 O O . SER A 1 221 ? 12.114 14.376 -25.495 1.00 73.50 221 SER A O 1
ATOM 1755 N N . ASP A 1 222 ? 13.386 12.569 -25.938 1.00 69.62 222 ASP A N 1
ATOM 1756 C CA . ASP A 1 222 ? 14.465 13.286 -26.621 1.00 69.62 222 ASP A CA 1
ATOM 1757 C C . ASP A 1 222 ? 14.076 13.757 -28.029 1.00 69.62 222 ASP A C 1
ATOM 1759 O O . ASP A 1 222 ? 13.917 12.968 -28.956 1.00 69.62 222 ASP A O 1
ATOM 1763 N N . LYS A 1 223 ? 13.989 15.079 -28.217 1.00 66.50 223 LYS A N 1
ATOM 1764 C CA . LYS A 1 223 ? 13.655 15.705 -29.505 1.00 66.50 223 LYS A CA 1
ATOM 1765 C C . LYS A 1 223 ? 14.622 15.355 -30.638 1.00 66.50 223 LYS A C 1
ATOM 1767 O O . LYS A 1 223 ? 14.208 15.427 -31.789 1.00 66.50 223 LYS A O 1
ATOM 1772 N N . ILE A 1 224 ? 15.874 15.024 -30.325 1.00 61.88 224 ILE A N 1
ATOM 1773 C CA . ILE A 1 224 ? 16.927 14.721 -31.300 1.00 61.88 224 ILE A CA 1
ATOM 1774 C C . ILE A 1 224 ? 16.791 13.291 -31.831 1.00 61.88 224 ILE A C 1
ATOM 1776 O O . ILE A 1 224 ? 17.056 13.053 -33.007 1.00 61.88 224 ILE A O 1
ATOM 1780 N N . TYR A 1 225 ? 16.353 12.367 -30.974 1.00 65.94 225 TYR A N 1
ATOM 1781 C CA . TYR A 1 225 ? 16.175 10.949 -31.297 1.00 65.94 225 TYR A CA 1
ATOM 1782 C C . TYR A 1 225 ? 14.703 10.549 -31.490 1.00 65.94 225 TYR A C 1
ATOM 1784 O O . TYR A 1 225 ? 14.414 9.381 -31.750 1.00 65.94 225 TYR A O 1
ATOM 1792 N N . ARG A 1 226 ? 13.770 11.510 -31.394 1.00 57.38 226 ARG A N 1
ATOM 1793 C CA . ARG A 1 226 ? 12.349 11.347 -31.740 1.00 57.38 226 ARG A CA 1
ATOM 1794 C C . ARG A 1 226 ? 12.223 10.790 -33.154 1.00 57.38 226 ARG A C 1
ATOM 1796 O O . ARG A 1 226 ? 12.761 11.363 -34.098 1.00 57.38 226 ARG A O 1
ATOM 1803 N N . GLY A 1 227 ? 11.486 9.694 -33.320 1.00 62.59 227 GLY A N 1
ATOM 1804 C CA . GLY A 1 227 ? 11.364 9.064 -34.633 1.00 62.59 227 GLY A CA 1
ATOM 1805 C C . GLY A 1 227 ? 10.756 7.665 -34.634 1.00 62.59 227 GLY A C 1
ATOM 1806 O O . GLY A 1 227 ? 9.781 7.379 -33.944 1.00 62.59 227 GLY A O 1
ATOM 1807 N N . SER A 1 228 ? 11.297 6.791 -35.484 1.00 66.44 228 SER A N 1
ATOM 1808 C CA . SER A 1 228 ? 10.759 5.459 -35.789 1.00 66.44 228 SER A CA 1
ATOM 1809 C C . SER A 1 228 ? 11.005 4.420 -34.691 1.00 66.44 228 SER A C 1
ATOM 1811 O O . SER A 1 228 ? 10.212 3.485 -34.570 1.00 66.44 228 SER A O 1
ATOM 1813 N N . TYR A 1 229 ? 12.043 4.580 -33.862 1.00 79.38 229 TYR A N 1
ATOM 1814 C CA . TYR A 1 229 ? 12.448 3.565 -32.882 1.00 79.38 229 TYR A CA 1
ATOM 1815 C C . TYR A 1 229 ? 11.375 3.220 -31.826 1.00 79.38 229 TYR A C 1
ATOM 1817 O O . TYR A 1 229 ? 11.172 2.021 -31.600 1.00 79.38 229 TYR A O 1
ATOM 1825 N N . PRO A 1 230 ? 10.618 4.177 -31.229 1.00 85.19 230 PRO A N 1
ATOM 1826 C CA . PRO A 1 230 ? 9.578 3.839 -30.261 1.00 85.19 230 PRO A CA 1
ATOM 1827 C C . PRO A 1 230 ? 8.476 3.020 -30.928 1.00 85.19 230 PRO A C 1
ATOM 1829 O O . PRO A 1 230 ? 7.971 2.067 -30.348 1.00 85.19 230 PRO A O 1
ATOM 1832 N N . ASN A 1 231 ? 8.150 3.341 -32.185 1.00 88.31 231 ASN A N 1
ATOM 1833 C CA . ASN A 1 231 ? 7.146 2.626 -32.969 1.00 88.31 231 ASN A CA 1
ATOM 1834 C C . ASN A 1 231 ? 7.614 1.225 -33.387 1.00 88.31 231 ASN A C 1
ATOM 1836 O O . ASN A 1 231 ? 6.803 0.300 -33.399 1.00 88.31 231 ASN A O 1
ATOM 1840 N N . ILE A 1 232 ? 8.898 1.052 -33.720 1.00 89.12 232 ILE A N 1
ATOM 1841 C CA . ILE A 1 232 ? 9.486 -0.260 -34.034 1.00 89.12 232 ILE A CA 1
ATOM 1842 C C . ILE A 1 232 ? 9.393 -1.168 -32.805 1.00 89.12 232 ILE A C 1
ATOM 1844 O O . ILE A 1 232 ? 8.796 -2.241 -32.891 1.00 89.12 232 ILE A O 1
ATOM 1848 N N . LEU A 1 233 ? 9.892 -0.710 -31.653 1.00 92.38 233 LEU A N 1
ATOM 1849 C CA . LEU A 1 233 ? 9.826 -1.466 -30.399 1.00 92.38 233 LEU A CA 1
ATOM 1850 C C . LEU A 1 233 ? 8.380 -1.731 -29.972 1.00 92.38 233 LEU A C 1
ATOM 1852 O O . LEU A 1 233 ? 8.035 -2.862 -29.643 1.00 92.38 233 LEU A O 1
ATOM 1856 N N . TYR A 1 234 ? 7.504 -0.725 -30.045 1.00 93.94 234 TYR A N 1
ATOM 1857 C CA . TYR A 1 234 ? 6.083 -0.881 -29.735 1.00 93.94 234 TYR A CA 1
ATOM 1858 C C . TYR A 1 234 ? 5.436 -1.991 -30.570 1.00 93.94 234 TYR A C 1
ATOM 1860 O O . TYR A 1 234 ? 4.735 -2.843 -30.025 1.00 93.94 234 TYR A O 1
ATOM 1868 N N . ARG A 1 235 ? 5.689 -2.023 -31.887 1.00 93.62 235 ARG A N 1
ATOM 1869 C CA . ARG A 1 235 ? 5.162 -3.069 -32.779 1.00 93.62 235 ARG A CA 1
ATOM 1870 C C . ARG A 1 235 ? 5.731 -4.445 -32.446 1.00 93.62 235 ARG A C 1
ATOM 1872 O O . ARG A 1 235 ? 4.962 -5.400 -32.416 1.00 93.62 235 ARG A O 1
ATOM 1879 N N . GLN A 1 236 ? 7.033 -4.547 -32.170 1.00 94.38 236 GLN A N 1
ATOM 1880 C CA . GLN A 1 236 ? 7.671 -5.812 -31.788 1.00 94.38 236 GLN A CA 1
ATOM 1881 C C . GLN A 1 236 ? 7.087 -6.368 -30.482 1.00 94.38 236 GLN A C 1
ATOM 1883 O O . GLN A 1 236 ? 6.671 -7.524 -30.438 1.00 94.38 236 GLN A O 1
ATOM 1888 N N . PHE A 1 237 ? 6.967 -5.535 -29.446 1.00 96.00 237 PHE A N 1
ATOM 1889 C CA . PHE A 1 237 ? 6.379 -5.938 -28.168 1.00 96.00 237 PHE A CA 1
ATOM 1890 C C . PHE A 1 237 ? 4.895 -6.295 -28.300 1.00 96.00 237 PHE A C 1
ATOM 1892 O O . PHE A 1 237 ? 4.472 -7.335 -27.798 1.00 96.00 237 PHE A O 1
ATOM 1899 N N . ARG A 1 238 ? 4.102 -5.505 -29.039 1.00 95.44 238 ARG A N 1
ATOM 1900 C CA . ARG A 1 238 ? 2.692 -5.836 -29.307 1.00 95.44 238 ARG A CA 1
ATOM 1901 C C . ARG A 1 238 ? 2.532 -7.156 -30.054 1.00 95.44 238 ARG A C 1
ATOM 1903 O O . ARG A 1 238 ? 1.653 -7.932 -29.693 1.00 95.44 238 ARG A O 1
ATOM 1910 N N . ALA A 1 239 ? 3.368 -7.421 -31.058 1.00 94.69 239 ALA A N 1
ATOM 1911 C CA . ALA A 1 239 ? 3.352 -8.686 -31.793 1.00 94.69 239 ALA A CA 1
ATOM 1912 C C . ALA A 1 239 ? 3.684 -9.889 -30.891 1.00 94.69 239 ALA A C 1
ATOM 1914 O O . ALA A 1 239 ? 3.171 -10.979 -31.118 1.00 94.69 239 ALA A O 1
ATOM 1915 N N . ALA A 1 240 ? 4.481 -9.675 -29.841 1.00 93.88 240 ALA A N 1
ATOM 1916 C CA . ALA A 1 240 ? 4.797 -10.670 -28.819 1.00 93.88 240 ALA A CA 1
ATOM 1917 C C . ALA A 1 240 ? 3.757 -10.758 -27.678 1.00 93.88 240 ALA A C 1
ATOM 1919 O O . ALA A 1 240 ? 3.987 -11.464 -26.701 1.00 93.88 240 ALA A O 1
ATOM 1920 N N . GLY A 1 241 ? 2.628 -10.041 -27.763 1.00 94.44 241 GLY A N 1
ATOM 1921 C CA . GLY A 1 241 ? 1.577 -10.052 -26.736 1.00 94.44 241 GLY A CA 1
ATOM 1922 C C . GLY A 1 241 ? 1.890 -9.233 -25.476 1.00 94.44 241 GLY A C 1
ATOM 1923 O O . GLY A 1 241 ? 1.138 -9.295 -24.508 1.00 94.44 241 GLY A O 1
ATOM 1924 N N . VAL A 1 242 ? 2.965 -8.442 -25.482 1.00 96.00 242 VAL A N 1
ATOM 1925 C CA . VAL A 1 242 ? 3.401 -7.622 -24.342 1.00 96.00 242 VAL A CA 1
ATOM 1926 C C . VAL A 1 242 ? 2.535 -6.364 -24.222 1.00 96.00 242 VAL A C 1
ATOM 1928 O O . VAL A 1 242 ? 2.266 -5.672 -25.216 1.00 96.00 242 VAL A O 1
ATOM 1931 N N . LYS A 1 243 ? 2.116 -6.016 -22.998 1.00 96.06 243 LYS A N 1
ATOM 1932 C CA . LYS A 1 243 ? 1.369 -4.778 -22.741 1.00 96.06 243 LYS A CA 1
ATOM 1933 C C . LYS A 1 243 ? 2.336 -3.592 -22.709 1.00 96.06 243 LYS A C 1
ATOM 1935 O O . LYS A 1 243 ? 2.975 -3.325 -21.697 1.00 96.06 243 LYS A O 1
ATOM 1940 N N . VAL A 1 244 ? 2.433 -2.872 -23.825 1.00 96.44 244 VAL A N 1
ATOM 1941 C CA . VAL A 1 244 ? 3.364 -1.746 -24.009 1.00 96.44 244 VAL A CA 1
ATOM 1942 C C . VAL A 1 244 ? 2.637 -0.420 -24.259 1.00 96.44 244 VAL A C 1
ATOM 1944 O O . VAL A 1 244 ? 1.594 -0.400 -24.923 1.00 96.44 244 VAL A O 1
ATOM 1947 N N . CYS A 1 245 ? 3.195 0.694 -23.775 1.00 95.44 245 CYS A N 1
ATOM 1948 C CA . CYS A 1 245 ? 2.805 2.047 -24.192 1.00 95.44 245 CYS A CA 1
ATOM 1949 C C . CYS A 1 245 ? 4.012 2.960 -24.449 1.00 95.44 245 CYS A C 1
ATOM 1951 O O . CYS A 1 245 ? 5.142 2.639 -24.083 1.00 95.44 245 CYS A O 1
ATOM 1953 N N . ILE A 1 246 ? 3.754 4.094 -25.106 1.00 93.75 246 ILE A N 1
ATOM 1954 C CA . ILE A 1 246 ? 4.745 5.136 -25.389 1.00 93.75 246 ILE A CA 1
ATOM 1955 C C . ILE A 1 246 ? 4.357 6.386 -24.601 1.00 93.75 246 ILE A C 1
ATOM 1957 O O . ILE A 1 246 ? 3.209 6.821 -24.667 1.00 93.75 246 ILE A O 1
ATOM 1961 N N . GLU A 1 247 ? 5.316 6.963 -23.889 1.00 92.69 247 GLU A N 1
ATOM 1962 C CA . GLU A 1 247 ? 5.168 8.158 -23.064 1.00 92.69 247 GLU A CA 1
ATOM 1963 C C . GLU A 1 247 ? 6.192 9.222 -23.442 1.00 92.69 247 GLU A C 1
ATOM 1965 O O . GLU A 1 247 ? 7.273 8.913 -23.926 1.00 92.69 247 GLU A O 1
ATOM 1970 N N . LYS A 1 248 ? 5.866 10.497 -23.220 1.00 89.00 248 LYS A N 1
ATOM 1971 C CA . LYS A 1 248 ? 6.746 11.621 -23.602 1.00 89.00 248 LYS A CA 1
ATOM 1972 C C . LYS A 1 248 ? 7.715 12.051 -22.503 1.00 89.00 248 LYS A C 1
ATOM 1974 O O . LYS A 1 248 ? 8.640 12.812 -22.770 1.00 89.00 248 LYS A O 1
ATOM 1979 N N . SER A 1 249 ? 7.454 11.649 -21.264 1.00 87.25 249 SER A N 1
ATOM 1980 C CA . SER A 1 249 ? 8.219 12.057 -20.086 1.00 87.25 249 SER A CA 1
ATOM 1981 C C . SER A 1 249 ? 8.309 10.904 -19.098 1.00 87.25 249 SER A C 1
ATOM 1983 O O . SER A 1 249 ? 7.380 10.106 -18.976 1.00 87.25 249 SER A O 1
ATOM 1985 N N . GLU A 1 250 ? 9.398 10.875 -18.335 1.00 85.69 250 GLU A N 1
ATOM 1986 C CA . GLU A 1 250 ? 9.555 10.000 -17.173 1.00 85.69 250 GLU A CA 1
ATOM 1987 C C . GLU A 1 250 ? 8.531 10.298 -16.071 1.00 85.69 250 GLU A C 1
ATOM 1989 O O . GLU A 1 250 ? 8.300 9.450 -15.218 1.00 85.69 250 GLU A O 1
ATOM 1994 N N . ASP A 1 251 ? 7.865 11.459 -16.093 1.00 88.00 251 ASP A N 1
ATOM 1995 C CA . ASP A 1 251 ? 6.811 11.799 -15.128 1.00 88.00 251 ASP A CA 1
ATOM 1996 C C . ASP A 1 251 ? 5.620 10.836 -15.156 1.00 88.00 251 ASP A C 1
ATOM 1998 O O . ASP A 1 251 ? 4.912 10.729 -14.154 1.00 88.00 251 ASP A O 1
ATOM 2002 N N . CYS A 1 252 ? 5.440 10.083 -16.249 1.00 90.06 252 CYS A N 1
ATOM 2003 C CA . CYS A 1 252 ? 4.403 9.058 -16.359 1.00 90.06 252 CYS A CA 1
ATOM 2004 C C . CYS A 1 252 ? 4.463 8.005 -15.241 1.00 90.06 252 CYS A C 1
ATOM 2006 O O . CYS A 1 252 ? 3.437 7.400 -14.943 1.00 90.06 252 CYS A O 1
ATOM 2008 N N . ILE A 1 253 ? 5.605 7.824 -14.563 1.00 89.62 253 ILE A N 1
ATOM 2009 C CA . ILE A 1 253 ? 5.722 6.913 -13.411 1.00 89.62 253 ILE A CA 1
ATOM 2010 C C . ILE A 1 253 ? 4.847 7.295 -12.225 1.00 89.62 253 ILE A C 1
ATOM 2012 O O . ILE A 1 253 ? 4.625 6.462 -11.350 1.00 89.62 253 ILE A O 1
ATOM 2016 N N . ALA A 1 254 ? 4.366 8.538 -12.151 1.00 90.88 254 ALA A N 1
ATOM 2017 C CA . ALA A 1 254 ? 3.382 8.912 -11.146 1.00 90.88 254 ALA A CA 1
ATOM 2018 C C . ALA A 1 254 ? 2.051 8.177 -11.369 1.00 90.88 254 ALA A C 1
ATOM 2020 O O . ALA A 1 254 ? 1.386 7.821 -10.401 1.00 90.88 254 ALA A O 1
ATOM 2021 N N . ASP A 1 255 ? 1.700 7.891 -12.624 1.00 93.88 255 ASP A N 1
ATOM 2022 C CA . ASP A 1 255 ? 0.389 7.358 -12.999 1.00 93.88 255 ASP A CA 1
ATOM 2023 C C . ASP A 1 255 ? 0.433 5.931 -13.550 1.00 93.88 255 ASP A C 1
ATOM 2025 O O . ASP A 1 255 ? -0.586 5.237 -13.573 1.00 93.88 255 ASP A O 1
ATOM 2029 N N . LYS A 1 256 ? 1.611 5.480 -13.982 1.00 93.56 256 LYS A N 1
ATOM 2030 C CA . LYS A 1 256 ? 1.827 4.198 -14.649 1.00 93.56 256 LYS A CA 1
ATOM 2031 C C . LYS A 1 256 ? 2.930 3.402 -13.971 1.00 93.56 256 LYS A C 1
ATOM 2033 O O . LYS A 1 256 ? 3.901 3.953 -13.456 1.00 93.56 256 LYS A O 1
ATOM 2038 N N . LEU A 1 257 ? 2.780 2.087 -13.997 1.00 92.00 257 LEU A N 1
ATOM 2039 C CA . LEU A 1 257 ? 3.743 1.124 -13.490 1.00 92.00 257 LEU A CA 1
ATOM 2040 C C . LEU A 1 257 ? 4.200 0.226 -14.635 1.00 92.00 257 LEU A C 1
ATOM 2042 O O . LEU A 1 257 ? 3.372 -0.244 -15.412 1.00 92.00 257 LEU A O 1
ATOM 2046 N N . ALA A 1 258 ? 5.502 -0.043 -14.717 1.00 92.62 258 ALA A N 1
ATOM 2047 C CA . ALA A 1 258 ? 6.027 -1.037 -15.639 1.00 92.62 258 ALA A CA 1
ATOM 2048 C C . ALA A 1 258 ? 7.195 -1.824 -15.060 1.00 92.62 258 ALA A C 1
ATOM 2050 O O . ALA A 1 258 ? 7.928 -1.326 -14.204 1.00 92.62 258 ALA A O 1
ATOM 2051 N N . LYS A 1 259 ? 7.376 -3.053 -15.558 1.00 90.81 259 LYS A N 1
ATOM 2052 C CA . LYS A 1 259 ? 8.549 -3.878 -15.232 1.00 90.81 259 LYS A CA 1
ATOM 2053 C C . LYS A 1 259 ? 9.810 -3.274 -15.847 1.00 90.81 259 LYS A C 1
ATOM 2055 O O . LYS A 1 259 ? 10.835 -3.190 -15.173 1.00 90.81 259 LYS A O 1
ATOM 2060 N N . PHE A 1 260 ? 9.703 -2.814 -17.096 1.00 93.12 260 PHE A N 1
ATOM 2061 C CA . PHE A 1 260 ? 10.793 -2.178 -17.826 1.00 93.12 260 PHE A CA 1
ATOM 2062 C C . PHE A 1 260 ? 10.383 -0.838 -18.428 1.00 93.12 260 PHE A C 1
ATOM 2064 O O . PHE A 1 260 ? 9.274 -0.660 -18.930 1.00 93.12 260 PHE A O 1
ATOM 2071 N N . PHE A 1 261 ? 11.334 0.083 -18.432 1.00 93.31 261 PHE A N 1
ATOM 2072 C CA . PHE A 1 261 ? 11.264 1.347 -19.140 1.00 93.31 261 PHE A CA 1
ATOM 2073 C C . PHE A 1 261 ? 12.357 1.364 -20.199 1.00 93.31 261 PHE A C 1
ATOM 2075 O O . PHE A 1 261 ? 13.448 0.851 -19.968 1.00 93.31 261 PHE A O 1
ATOM 2082 N N . ILE A 1 262 ? 12.075 1.921 -21.369 1.00 93.00 262 ILE A N 1
ATOM 2083 C CA . ILE A 1 262 ? 13.070 2.070 -22.430 1.00 93.00 262 ILE A CA 1
ATOM 2084 C C . ILE A 1 262 ? 13.182 3.543 -22.763 1.00 93.00 262 ILE A C 1
ATOM 2086 O O . ILE A 1 262 ? 12.188 4.159 -23.130 1.00 93.00 262 ILE A O 1
ATOM 2090 N N . SER A 1 263 ? 14.379 4.099 -22.661 1.00 90.50 263 SER A N 1
ATOM 2091 C CA . SER A 1 263 ? 14.658 5.498 -22.978 1.00 90.50 263 SER A CA 1
ATOM 2092 C C . SER A 1 263 ? 15.922 5.599 -23.816 1.00 90.50 263 SER A C 1
ATOM 2094 O O . SER A 1 263 ? 16.802 4.740 -23.750 1.00 90.50 263 SER A O 1
ATOM 2096 N N . VAL A 1 264 ? 16.017 6.664 -24.606 1.00 88.56 264 VAL A N 1
ATOM 2097 C CA . VAL A 1 264 ? 17.254 7.020 -25.301 1.00 88.56 264 VAL A CA 1
ATOM 2098 C C . VAL A 1 264 ? 17.861 8.229 -24.614 1.00 88.56 264 VAL A C 1
ATOM 2100 O O . VAL A 1 264 ? 17.189 9.246 -24.444 1.00 88.56 264 VAL A O 1
ATOM 2103 N N . HIS A 1 265 ? 19.125 8.116 -24.221 1.00 85.25 265 HIS A N 1
ATOM 2104 C CA . HIS A 1 265 ? 19.888 9.219 -23.649 1.00 85.25 265 HIS A CA 1
ATOM 2105 C C . HIS A 1 265 ? 20.957 9.686 -24.630 1.00 85.25 265 HIS A C 1
ATOM 2107 O O . HIS A 1 265 ? 21.668 8.878 -25.229 1.00 85.25 265 HIS A O 1
ATOM 2113 N N . GLN A 1 266 ? 21.094 11.001 -24.779 1.00 85.75 266 GLN A N 1
ATOM 2114 C CA . GLN A 1 266 ? 22.174 11.577 -25.564 1.00 85.75 266 GLN A CA 1
ATOM 2115 C C . GLN A 1 266 ? 23.514 11.419 -24.840 1.00 85.75 266 GLN A C 1
ATOM 2117 O O . GLN A 1 266 ? 23.649 11.785 -23.672 1.00 85.75 266 GLN A O 1
ATOM 2122 N N . GLY A 1 267 ? 24.520 10.949 -25.570 1.00 84.19 267 GLY A N 1
ATOM 2123 C CA . GLY A 1 267 ? 25.910 10.945 -25.144 1.00 84.19 267 GLY A CA 1
ATOM 2124 C C . GLY A 1 267 ? 26.836 11.512 -26.214 1.00 84.19 267 GLY A C 1
ATOM 2125 O O . GLY A 1 267 ? 26.462 11.700 -27.376 1.00 84.19 267 GLY A O 1
ATOM 2126 N N . SER A 1 268 ? 28.061 11.808 -25.796 1.00 86.31 268 SER A N 1
ATOM 2127 C CA . SER A 1 268 ? 29.135 12.252 -26.678 1.00 86.31 268 SER A CA 1
ATOM 2128 C C . SER A 1 268 ? 30.473 11.739 -26.168 1.00 86.31 268 SER A C 1
ATOM 2130 O O . SER A 1 268 ? 30.708 11.758 -24.958 1.00 86.31 268 SER A O 1
ATOM 2132 N N . GLY A 1 269 ? 31.351 11.314 -27.069 1.00 85.50 269 GLY A N 1
ATOM 2133 C CA . GLY A 1 269 ? 32.654 10.770 -26.703 1.00 85.50 269 GLY A CA 1
ATOM 2134 C C . GLY A 1 269 ? 33.541 10.504 -27.911 1.00 85.50 269 GLY A C 1
ATOM 2135 O O . GLY A 1 269 ? 33.141 10.733 -29.050 1.00 85.50 269 GLY A O 1
ATOM 2136 N N . LEU A 1 270 ? 34.758 10.029 -27.652 1.00 82.06 270 LEU A N 1
ATOM 2137 C CA . LEU A 1 270 ? 35.705 9.655 -28.700 1.00 82.06 270 LEU A CA 1
ATOM 2138 C C . LEU A 1 270 ? 35.342 8.280 -29.271 1.00 82.06 270 LEU A C 1
ATOM 2140 O O . LEU A 1 270 ? 35.155 7.325 -28.516 1.00 82.06 270 LEU A O 1
ATOM 2144 N N . ASN A 1 271 ? 35.270 8.170 -30.596 1.00 79.62 271 ASN A N 1
ATOM 2145 C CA . ASN A 1 271 ? 35.171 6.884 -31.278 1.00 79.62 271 ASN A CA 1
ATOM 2146 C C . ASN A 1 271 ? 36.523 6.137 -31.237 1.00 79.62 271 ASN A C 1
ATOM 2148 O O . ASN A 1 271 ? 37.544 6.669 -30.795 1.00 79.62 271 ASN A O 1
ATOM 2152 N N . GLY A 1 272 ? 36.554 4.898 -31.738 1.00 72.56 272 GLY A N 1
ATOM 2153 C CA . GLY A 1 272 ? 37.778 4.082 -31.810 1.00 72.56 272 GLY A CA 1
ATOM 2154 C C . GLY A 1 272 ? 38.895 4.652 -32.700 1.00 72.56 272 GLY A C 1
ATOM 2155 O O . GLY A 1 272 ? 39.982 4.083 -32.737 1.00 72.56 272 GLY A O 1
ATOM 2156 N N . LEU A 1 273 ? 38.636 5.761 -33.400 1.00 80.56 273 LEU A N 1
ATOM 2157 C CA . LEU A 1 273 ? 39.581 6.504 -34.237 1.00 80.56 273 LEU A CA 1
ATOM 2158 C C . LEU A 1 273 ? 40.032 7.823 -33.580 1.00 80.56 273 LEU A C 1
ATOM 2160 O O . LEU A 1 273 ? 40.836 8.550 -34.158 1.00 80.56 273 LEU A O 1
ATOM 2164 N N . GLY A 1 274 ? 39.549 8.132 -32.371 1.00 82.25 274 GLY A N 1
ATOM 2165 C CA . GLY A 1 274 ? 39.869 9.368 -31.657 1.00 82.25 274 GLY A CA 1
ATOM 2166 C C . GLY A 1 274 ? 39.077 10.593 -32.125 1.00 82.25 274 GLY A C 1
ATOM 2167 O O . GLY A 1 274 ? 39.455 11.717 -31.802 1.00 82.25 274 GLY A O 1
ATOM 2168 N N . GLU A 1 275 ? 37.984 10.411 -32.865 1.00 84.19 275 GLU A N 1
ATOM 2169 C CA . GLU A 1 275 ? 37.102 11.497 -33.298 1.00 84.19 275 GLU A CA 1
ATOM 2170 C C . GLU A 1 275 ? 35.937 11.670 -32.327 1.00 84.19 275 GLU A C 1
ATOM 2172 O O . GLU A 1 275 ? 35.368 10.697 -31.831 1.00 84.19 275 GLU A O 1
ATOM 2177 N N . TRP A 1 276 ? 35.549 12.917 -32.071 1.00 84.06 276 TRP A N 1
ATOM 2178 C CA . TRP A 1 276 ? 34.415 13.215 -31.204 1.00 84.06 276 TRP A CA 1
ATOM 2179 C C . TRP A 1 276 ? 33.090 12.971 -31.932 1.00 84.06 276 TRP A C 1
ATOM 2181 O O . TRP A 1 276 ? 32.779 13.655 -32.907 1.00 84.06 276 TRP A O 1
ATOM 2191 N N . ILE A 1 277 ? 32.291 12.029 -31.434 1.00 83.81 277 ILE A N 1
ATOM 2192 C CA . ILE A 1 277 ? 30.995 11.657 -32.003 1.00 83.81 277 ILE A CA 1
ATOM 2193 C C . ILE A 1 277 ? 29.862 11.838 -30.992 1.00 83.81 277 ILE A C 1
ATOM 2195 O O . ILE A 1 277 ? 30.049 11.718 -29.780 1.00 83.81 277 ILE A O 1
ATOM 2199 N N . ASN A 1 278 ? 28.665 12.111 -31.512 1.00 86.25 278 ASN A N 1
ATOM 2200 C CA . ASN A 1 278 ? 27.424 12.098 -30.742 1.00 86.25 278 ASN A CA 1
ATOM 2201 C C . ASN A 1 278 ? 26.700 10.772 -30.974 1.00 86.25 278 ASN A C 1
ATOM 2203 O O . ASN A 1 278 ? 26.550 10.339 -32.119 1.00 86.25 278 ASN A O 1
ATOM 2207 N N . TYR A 1 279 ? 26.195 10.176 -29.904 1.00 86.19 279 TYR A N 1
ATOM 2208 C CA . TYR A 1 279 ? 25.496 8.897 -29.946 1.00 86.19 279 TYR A CA 1
ATOM 2209 C C . TYR A 1 279 ? 24.249 8.917 -29.057 1.00 86.19 279 TYR A C 1
ATOM 2211 O O . TYR A 1 279 ? 24.097 9.765 -28.169 1.00 86.19 279 TYR A O 1
ATOM 2219 N N . GLY A 1 280 ? 23.334 7.992 -29.328 1.00 87.44 280 GLY A N 1
ATOM 2220 C CA . GLY A 1 280 ? 22.192 7.672 -28.484 1.00 87.44 280 GLY A CA 1
ATOM 2221 C C . GLY A 1 280 ? 22.438 6.356 -27.753 1.00 87.44 280 GLY A C 1
ATOM 2222 O O . GLY A 1 280 ? 22.712 5.336 -28.385 1.00 87.44 280 GLY A O 1
ATOM 2223 N N . ASP A 1 281 ? 22.331 6.376 -26.428 1.00 89.25 281 ASP A N 1
ATOM 2224 C CA . ASP A 1 281 ? 22.297 5.173 -25.598 1.00 89.25 281 ASP A CA 1
ATOM 2225 C C . ASP A 1 281 ? 20.840 4.737 -25.417 1.00 89.25 281 ASP A C 1
ATOM 2227 O O . ASP A 1 281 ? 20.073 5.404 -24.722 1.00 89.25 281 ASP A O 1
ATOM 2231 N N . ILE A 1 282 ? 20.457 3.621 -26.041 1.00 90.94 282 ILE A N 1
ATOM 2232 C CA . ILE A 1 282 ? 19.153 2.982 -25.845 1.00 90.94 282 ILE A CA 1
ATOM 2233 C C . ILE A 1 282 ? 19.244 2.137 -24.576 1.00 90.94 282 ILE A C 1
ATOM 2235 O O . ILE A 1 282 ? 19.860 1.069 -24.572 1.00 90.94 282 ILE A O 1
ATOM 2239 N N . CYS A 1 283 ? 18.646 2.622 -23.496 1.00 91.94 283 CYS A N 1
ATOM 2240 C CA . CYS A 1 283 ? 18.715 2.014 -22.176 1.00 91.94 283 CYS A CA 1
ATOM 2241 C C . CYS A 1 283 ? 17.428 1.259 -21.849 1.00 91.94 283 CYS A C 1
ATOM 2243 O O . CYS A 1 283 ? 16.333 1.797 -21.991 1.00 91.94 283 CYS A O 1
ATOM 2245 N N . VAL A 1 284 ? 17.575 0.039 -21.333 1.00 93.31 284 VAL A N 1
ATOM 2246 C CA . VAL A 1 284 ? 16.519 -0.677 -20.613 1.00 93.31 284 VAL A CA 1
ATOM 2247 C C . VAL A 1 284 ? 16.713 -0.411 -19.130 1.00 93.31 284 VAL A C 1
ATOM 2249 O O . VAL A 1 284 ? 17.766 -0.695 -18.552 1.00 93.31 284 VAL A O 1
ATOM 2252 N N . LEU A 1 285 ? 15.686 0.161 -18.529 1.00 91.31 285 LEU A N 1
ATOM 2253 C CA . LEU A 1 285 ? 15.660 0.656 -17.172 1.00 91.31 285 LEU A CA 1
ATOM 2254 C C . LEU A 1 285 ? 14.649 -0.137 -16.343 1.00 91.31 285 LEU A C 1
ATOM 2256 O O . LEU A 1 285 ? 13.557 -0.453 -16.815 1.00 91.31 285 LEU A O 1
ATOM 2260 N N . LYS A 1 286 ? 14.979 -0.408 -15.083 1.00 88.00 286 LYS A N 1
ATOM 2261 C CA . LYS A 1 286 ? 14.068 -0.992 -14.094 1.00 88.00 286 LYS A CA 1
ATOM 2262 C C . LYS A 1 286 ? 13.721 0.037 -13.031 1.00 88.00 286 LYS A C 1
ATOM 2264 O O . LYS A 1 286 ? 14.620 0.689 -12.503 1.00 88.00 286 LYS A O 1
ATOM 2269 N N . HIS A 1 287 ? 12.434 0.184 -12.715 1.00 80.56 287 HIS A N 1
ATOM 2270 C CA . HIS A 1 287 ? 11.981 1.158 -11.722 1.00 80.56 287 HIS A CA 1
ATOM 2271 C C . HIS A 1 287 ? 12.396 0.765 -10.294 1.00 80.56 287 HIS A C 1
ATOM 2273 O O . HIS A 1 287 ? 12.211 -0.374 -9.863 1.00 80.56 287 HIS A O 1
ATOM 2279 N N . LEU A 1 288 ? 12.933 1.731 -9.550 1.00 76.81 288 LEU A N 1
ATOM 2280 C CA . LEU A 1 288 ? 13.380 1.604 -8.165 1.00 76.81 288 LEU A CA 1
ATOM 2281 C C . LEU A 1 288 ? 12.356 2.241 -7.221 1.00 76.81 288 LEU A C 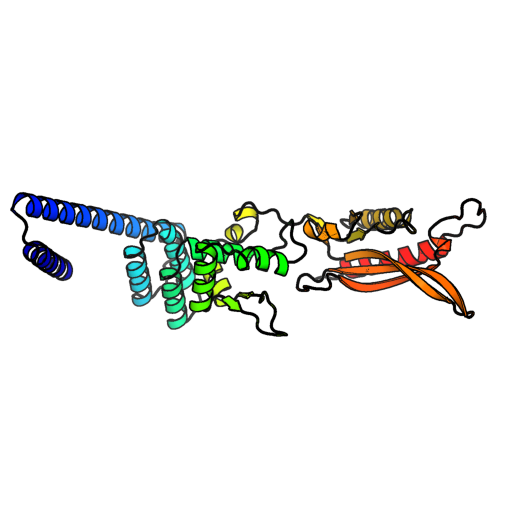1
ATOM 2283 O O . LEU A 1 288 ? 12.508 3.387 -6.798 1.00 76.81 288 LEU A O 1
ATOM 2287 N N . ASP A 1 289 ? 11.332 1.477 -6.844 1.00 68.56 289 ASP A N 1
ATOM 2288 C CA . ASP A 1 289 ? 10.197 2.009 -6.075 1.00 68.56 289 ASP A CA 1
ATOM 2289 C C . ASP A 1 289 ? 10.567 2.520 -4.667 1.00 68.56 289 ASP A C 1
ATOM 2291 O O . ASP A 1 289 ? 9.933 3.429 -4.141 1.00 68.56 289 ASP A O 1
ATOM 2295 N N . LYS A 1 290 ? 11.641 1.997 -4.061 1.00 64.81 290 LYS A N 1
ATOM 2296 C CA . LYS A 1 290 ? 12.093 2.392 -2.710 1.00 64.81 290 LYS A CA 1
ATOM 2297 C C . LYS A 1 290 ? 13.113 3.540 -2.690 1.00 64.81 290 LYS A C 1
ATOM 2299 O O . LYS A 1 290 ? 13.573 3.929 -1.619 1.00 64.81 290 LYS A O 1
ATOM 2304 N N . SER A 1 291 ? 13.515 4.063 -3.847 1.00 62.56 291 SER A N 1
ATOM 2305 C CA . SER A 1 291 ? 14.579 5.068 -3.945 1.00 62.56 291 SER A CA 1
ATOM 2306 C C . SER A 1 291 ? 14.025 6.493 -3.920 1.00 62.56 291 SER A C 1
ATOM 2308 O O . SER A 1 291 ? 13.038 6.801 -4.580 1.00 62.56 291 SER A O 1
ATOM 2310 N N . THR A 1 292 ? 14.679 7.394 -3.183 1.00 56.56 292 THR A N 1
ATOM 2311 C CA . THR A 1 292 ? 14.262 8.807 -3.098 1.00 56.56 292 THR A CA 1
ATOM 2312 C C . THR A 1 292 ? 14.918 9.705 -4.145 1.00 56.56 292 THR A C 1
ATOM 2314 O O . THR A 1 292 ? 14.403 10.784 -4.416 1.00 56.56 292 THR A O 1
ATOM 2317 N N . ASN A 1 293 ? 16.049 9.282 -4.723 1.00 59.75 293 ASN A N 1
ATOM 2318 C CA . ASN A 1 293 ? 16.890 10.145 -5.567 1.00 59.75 293 ASN A CA 1
ATOM 2319 C C . ASN A 1 293 ? 17.071 9.606 -6.992 1.00 59.75 293 ASN A C 1
ATOM 2321 O O . ASN A 1 293 ? 17.381 10.368 -7.902 1.00 59.75 293 ASN A O 1
ATOM 2325 N N . ARG A 1 294 ? 16.912 8.294 -7.188 1.00 66.06 294 ARG A N 1
ATOM 2326 C CA . ARG A 1 294 ? 17.115 7.624 -8.476 1.00 66.06 294 ARG A CA 1
ATOM 2327 C C . ARG A 1 294 ? 15.982 6.640 -8.712 1.00 66.06 294 ARG A C 1
ATOM 2329 O O . ARG A 1 294 ? 15.932 5.626 -8.031 1.00 66.06 294 ARG A O 1
ATOM 2336 N N . PHE A 1 295 ? 15.108 6.924 -9.668 1.00 75.81 295 PHE A N 1
ATOM 2337 C CA . PHE A 1 295 ? 13.914 6.107 -9.916 1.00 75.81 295 PHE A CA 1
ATOM 2338 C C . PHE A 1 295 ? 14.174 4.910 -10.828 1.00 75.81 295 PHE A C 1
ATOM 2340 O O . PHE A 1 295 ? 13.284 4.088 -11.000 1.00 75.81 295 PHE A O 1
ATOM 2347 N N . TYR A 1 296 ? 15.382 4.790 -11.386 1.00 80.81 296 TYR A N 1
ATOM 2348 C CA . TYR A 1 296 ? 15.717 3.735 -12.333 1.00 80.81 296 TYR A CA 1
ATOM 2349 C C . TYR A 1 296 ? 17.126 3.189 -12.164 1.00 80.81 296 TYR A C 1
ATOM 2351 O O . TYR A 1 296 ? 18.073 3.942 -11.934 1.00 80.81 296 TYR A O 1
ATOM 2359 N N . GLU A 1 297 ? 17.285 1.897 -12.406 1.00 85.19 297 GLU A N 1
ATOM 2360 C CA . GLU A 1 297 ? 18.572 1.243 -12.622 1.00 85.19 297 GLU A CA 1
ATOM 2361 C C . GLU A 1 297 ? 18.680 0.763 -14.072 1.00 85.19 297 GLU A C 1
ATOM 2363 O O . GLU A 1 297 ? 17.693 0.309 -14.644 1.00 85.19 297 GLU A O 1
ATOM 2368 N N . SER A 1 298 ? 19.860 0.901 -14.682 1.00 88.06 298 SER A N 1
ATOM 2369 C CA . SER A 1 298 ? 20.102 0.430 -16.050 1.00 88.06 298 SER A CA 1
ATOM 2370 C C . SER A 1 298 ? 20.441 -1.056 -16.011 1.00 88.06 298 SER A C 1
ATOM 2372 O O . SER A 1 298 ? 21.418 -1.437 -15.371 1.00 88.06 298 SER A O 1
ATOM 2374 N N . GLU A 1 299 ? 19.640 -1.881 -16.685 1.00 90.56 299 GLU A N 1
ATOM 2375 C CA . GLU A 1 299 ? 19.891 -3.324 -16.795 1.00 90.56 299 GLU A CA 1
ATOM 2376 C C . GLU A 1 299 ? 20.583 -3.704 -18.106 1.00 90.56 299 GLU A C 1
ATOM 2378 O O . GLU A 1 299 ? 21.316 -4.691 -18.165 1.00 90.56 299 GLU A O 1
ATOM 2383 N N . PHE A 1 300 ? 20.342 -2.937 -19.168 1.00 92.69 300 PHE A N 1
ATOM 2384 C CA . PHE A 1 300 ? 20.899 -3.189 -20.490 1.00 92.69 300 PHE A CA 1
ATOM 2385 C C . PHE A 1 300 ? 21.026 -1.881 -21.269 1.00 92.69 300 PHE A C 1
ATOM 2387 O O . PHE A 1 300 ? 20.222 -0.963 -21.085 1.00 92.69 300 PHE A O 1
ATOM 2394 N N . ARG A 1 301 ? 22.035 -1.794 -22.138 1.00 92.75 301 ARG A N 1
ATOM 2395 C CA . ARG A 1 301 ? 22.266 -0.634 -23.002 1.00 92.75 301 ARG A CA 1
ATOM 2396 C C . ARG A 1 301 ? 22.826 -1.058 -24.352 1.00 92.75 301 ARG A C 1
ATOM 2398 O O . ARG A 1 301 ? 23.687 -1.930 -24.412 1.00 92.75 301 ARG A O 1
ATOM 2405 N N . GLU A 1 302 ? 22.398 -0.376 -25.404 1.00 93.19 302 GLU A N 1
ATOM 2406 C CA . GLU A 1 302 ? 23.045 -0.405 -26.717 1.00 93.19 302 GLU A CA 1
ATOM 2407 C C . GLU A 1 302 ? 23.334 1.028 -27.159 1.00 93.19 302 GLU A C 1
ATOM 2409 O O . GLU A 1 302 ? 22.482 1.909 -27.041 1.00 93.19 302 GLU A O 1
ATOM 2414 N N . THR A 1 303 ? 24.540 1.251 -27.670 1.00 89.94 303 THR A N 1
ATOM 2415 C CA . THR A 1 303 ? 24.990 2.559 -28.145 1.00 89.94 303 THR A CA 1
ATOM 2416 C C . THR A 1 303 ? 24.908 2.598 -29.662 1.00 89.94 303 THR A C 1
ATOM 2418 O O . THR A 1 303 ? 25.399 1.694 -30.339 1.00 89.94 303 THR A O 1
ATOM 2421 N N . VAL A 1 304 ? 24.286 3.643 -30.199 1.00 87.50 304 VAL A N 1
ATOM 2422 C CA . VAL A 1 304 ? 24.105 3.828 -31.640 1.00 87.50 304 VAL A CA 1
ATOM 2423 C C . VAL A 1 304 ? 24.489 5.257 -32.011 1.00 87.50 304 VAL A C 1
ATOM 2425 O O . VAL A 1 304 ? 24.039 6.208 -31.373 1.00 87.50 304 VAL A O 1
ATOM 2428 N N . ASP A 1 305 ? 25.315 5.425 -33.041 1.00 85.75 305 ASP A N 1
ATOM 2429 C CA . ASP A 1 305 ? 25.719 6.757 -33.502 1.00 85.75 305 ASP A CA 1
ATOM 2430 C C . ASP A 1 305 ? 24.501 7.554 -33.981 1.00 85.75 305 ASP A C 1
ATOM 2432 O O . ASP A 1 305 ? 23.568 7.008 -34.578 1.00 85.75 305 ASP A O 1
ATOM 2436 N N . ARG A 1 306 ? 24.506 8.870 -33.739 1.00 81.94 306 ARG A N 1
ATOM 2437 C CA . ARG A 1 306 ? 23.344 9.732 -34.010 1.00 81.94 306 ARG A CA 1
ATOM 2438 C C . ARG A 1 306 ? 22.866 9.674 -35.462 1.00 81.94 306 ARG A C 1
ATOM 2440 O O . ARG A 1 306 ? 21.671 9.783 -35.712 1.00 81.94 306 ARG A O 1
ATOM 2447 N N . GLU A 1 307 ? 23.782 9.497 -36.405 1.00 79.25 307 GLU A N 1
ATOM 2448 C CA . GLU A 1 307 ? 23.487 9.422 -37.840 1.00 79.25 307 GLU A CA 1
ATOM 2449 C C . GLU A 1 307 ? 22.603 8.234 -38.245 1.00 79.25 307 GLU A C 1
ATOM 2451 O O . GLU A 1 307 ? 21.932 8.297 -39.269 1.00 79.25 307 GLU A O 1
ATOM 2456 N N . HIS A 1 308 ? 22.526 7.186 -37.420 1.00 80.94 308 HIS A N 1
ATOM 2457 C CA . HIS A 1 308 ? 21.666 6.030 -37.681 1.00 80.94 308 HIS A CA 1
ATOM 2458 C C . HIS A 1 308 ? 20.232 6.195 -37.149 1.00 80.94 308 HIS A C 1
ATOM 2460 O O . HIS A 1 308 ? 19.382 5.350 -37.430 1.00 80.94 308 HIS A O 1
ATOM 2466 N N . PHE A 1 309 ? 19.940 7.251 -36.377 1.00 77.25 309 PHE A N 1
ATOM 2467 C CA . PHE A 1 309 ? 18.603 7.494 -35.817 1.00 77.25 309 PHE A CA 1
ATOM 2468 C C . PHE A 1 309 ? 17.660 8.229 -36.768 1.00 77.25 309 PHE A C 1
ATOM 2470 O O . PHE A 1 309 ? 16.452 7.983 -36.744 1.00 77.25 309 PHE A O 1
ATOM 2477 N N . SER A 1 310 ? 18.191 9.124 -37.595 1.00 71.50 310 SER A N 1
ATOM 2478 C CA . SER A 1 310 ? 17.404 9.901 -38.547 1.00 71.50 310 SER A CA 1
ATOM 2479 C C . SER A 1 310 ? 18.244 10.291 -39.765 1.00 71.50 310 SER A C 1
ATOM 2481 O O . SER A 1 310 ? 19.434 10.581 -39.617 1.00 71.50 310 SER A O 1
ATOM 2483 N N . PRO A 1 311 ? 17.644 10.301 -40.970 1.00 63.62 311 PRO A N 1
ATOM 2484 C CA . PRO A 1 311 ? 18.315 10.817 -42.155 1.00 63.62 311 PRO A CA 1
ATOM 2485 C C . PRO A 1 311 ? 18.640 12.300 -41.951 1.00 63.62 311 PRO A C 1
ATOM 2487 O O . PRO A 1 311 ? 17.841 13.038 -41.370 1.00 63.62 311 PRO A O 1
ATOM 2490 N N . ARG A 1 312 ? 19.805 12.752 -42.429 1.00 65.19 312 ARG A N 1
ATOM 2491 C CA . ARG A 1 312 ? 20.050 14.194 -42.592 1.00 65.19 312 ARG A CA 1
ATOM 2492 C C . ARG A 1 312 ? 19.190 14.697 -43.754 1.00 65.19 312 ARG A C 1
ATOM 2494 O O . ARG A 1 312 ? 18.874 13.912 -44.646 1.00 65.19 312 ARG A O 1
ATOM 2501 N N . ASP A 1 313 ? 18.843 15.984 -43.743 1.00 56.50 313 ASP A N 1
ATOM 2502 C CA . ASP A 1 313 ? 17.841 16.581 -44.644 1.00 56.50 313 ASP A CA 1
ATOM 2503 C C . ASP A 1 313 ? 18.095 16.349 -46.158 1.00 56.50 313 ASP A C 1
ATOM 2505 O O . ASP A 1 313 ? 17.151 16.459 -46.932 1.00 56.50 313 ASP A O 1
ATOM 2509 N N . ASP A 1 314 ? 19.300 15.922 -46.571 1.00 57.56 314 ASP A N 1
ATOM 2510 C CA . ASP A 1 314 ? 19.675 15.625 -47.968 1.00 57.56 314 ASP A CA 1
ATOM 2511 C C . ASP A 1 314 ? 20.378 14.256 -48.176 1.00 57.56 314 ASP A C 1
ATOM 2513 O O . ASP A 1 314 ? 21.090 14.050 -49.163 1.00 57.56 314 ASP A O 1
ATOM 2517 N N . ASP A 1 315 ? 20.229 13.296 -47.255 1.00 57.06 315 ASP A N 1
ATOM 2518 C CA . ASP A 1 315 ? 21.058 12.082 -47.263 1.00 57.06 315 ASP A CA 1
ATOM 2519 C C . ASP A 1 315 ? 20.409 10.864 -47.949 1.00 57.06 315 ASP A C 1
ATOM 2521 O O . ASP A 1 315 ? 19.615 10.124 -47.366 1.00 57.06 315 ASP A O 1
ATOM 2525 N N . SER A 1 316 ? 20.807 10.612 -49.200 1.00 58.53 316 SER A N 1
ATOM 2526 C CA . SER A 1 316 ? 20.461 9.390 -49.951 1.00 58.53 316 SER A CA 1
ATOM 2527 C C . SER A 1 316 ? 21.168 8.116 -49.451 1.00 58.53 316 SER A C 1
ATOM 2529 O O . SER A 1 316 ? 20.881 7.030 -49.955 1.00 58.53 316 SER A O 1
ATOM 2531 N N . SER A 1 317 ? 22.065 8.230 -48.462 1.00 63.25 317 SER A N 1
ATOM 2532 C CA . SER A 1 317 ? 22.857 7.124 -47.906 1.00 63.25 317 SER A CA 1
ATOM 2533 C C . SER A 1 317 ? 22.423 6.665 -46.507 1.00 63.25 317 SER A C 1
ATOM 2535 O O . SER A 1 317 ? 23.119 5.865 -45.882 1.00 63.25 317 SER A O 1
ATOM 2537 N N . PHE A 1 318 ? 21.266 7.128 -46.016 1.00 73.19 318 PHE A N 1
ATOM 2538 C CA . PHE A 1 318 ? 20.750 6.754 -44.697 1.00 73.19 318 PHE A CA 1
ATOM 2539 C C . PHE A 1 318 ? 20.637 5.230 -44.521 1.00 73.19 318 PHE A C 1
ATOM 2541 O O . PHE A 1 318 ? 19.816 4.571 -45.162 1.00 73.19 318 PHE A O 1
ATOM 2548 N N . ASP A 1 319 ? 21.429 4.685 -43.595 1.00 78.25 319 ASP A N 1
ATOM 2549 C CA . ASP A 1 319 ? 21.400 3.275 -43.214 1.00 78.25 319 ASP A CA 1
ATOM 2550 C C . ASP A 1 319 ? 20.937 3.100 -41.760 1.00 78.25 319 ASP A C 1
ATOM 2552 O O . ASP A 1 319 ? 21.658 3.402 -40.804 1.00 78.25 319 ASP A O 1
ATOM 2556 N N . ALA A 1 320 ? 19.733 2.551 -41.592 1.00 81.44 320 ALA A N 1
ATOM 2557 C CA . ALA A 1 320 ? 19.158 2.215 -40.291 1.00 81.44 320 ALA A CA 1
ATOM 2558 C C . ALA A 1 320 ? 19.566 0.816 -39.779 1.00 81.44 320 ALA A C 1
ATOM 2560 O O . ALA A 1 320 ? 19.054 0.374 -38.748 1.00 81.44 320 ALA A O 1
ATOM 2561 N N . SER A 1 321 ? 20.443 0.077 -40.473 1.00 85.25 321 SER A N 1
ATOM 2562 C CA . SER A 1 321 ? 20.807 -1.309 -40.133 1.00 85.25 321 SER A CA 1
ATOM 2563 C C . SER A 1 321 ? 21.361 -1.454 -38.711 1.00 85.25 321 SER A C 1
ATOM 2565 O O . SER A 1 321 ? 20.935 -2.347 -37.966 1.00 85.25 321 SER A O 1
ATOM 2567 N N . LYS A 1 322 ? 22.254 -0.544 -38.291 1.00 86.62 322 LYS A N 1
ATOM 2568 C CA . LYS A 1 322 ? 22.822 -0.534 -36.935 1.00 86.62 322 LYS A CA 1
ATOM 2569 C C . LYS A 1 322 ? 21.757 -0.253 -35.878 1.00 86.62 322 LYS A C 1
ATOM 2571 O O . LYS A 1 322 ? 21.697 -0.972 -34.881 1.00 86.62 322 LYS A O 1
ATOM 2576 N N . LEU A 1 323 ? 20.876 0.722 -36.124 1.00 87.69 323 LEU A N 1
ATOM 2577 C CA . LEU A 1 323 ? 19.753 1.016 -35.233 1.00 87.69 323 LEU A CA 1
ATOM 2578 C C . LEU A 1 323 ? 18.831 -0.203 -35.106 1.00 87.69 323 LEU A C 1
ATOM 2580 O O . LEU A 1 323 ? 18.550 -0.640 -33.997 1.00 87.69 323 LEU A O 1
ATOM 2584 N N . ASN A 1 324 ? 18.409 -0.804 -36.220 1.00 88.94 324 ASN A N 1
ATOM 2585 C CA . ASN A 1 324 ? 17.539 -1.983 -36.211 1.00 88.94 324 ASN A CA 1
ATOM 2586 C C . ASN A 1 324 ? 18.171 -3.162 -35.457 1.00 88.94 324 ASN A C 1
ATOM 2588 O O . ASN A 1 324 ? 17.486 -3.856 -34.709 1.00 88.94 324 ASN A O 1
ATOM 2592 N N . THR A 1 325 ? 19.481 -3.366 -35.609 1.00 92.56 325 THR A N 1
ATOM 2593 C CA . THR A 1 325 ? 20.219 -4.398 -34.870 1.00 92.56 325 THR A CA 1
ATOM 2594 C C . THR A 1 325 ? 20.193 -4.128 -33.365 1.00 92.56 325 THR A C 1
ATOM 2596 O O . THR A 1 325 ? 19.881 -5.034 -32.593 1.00 92.56 325 THR A O 1
ATOM 2599 N N . ALA A 1 326 ? 20.457 -2.889 -32.940 1.00 92.75 326 ALA A N 1
ATOM 2600 C CA . ALA A 1 326 ? 20.386 -2.495 -31.535 1.00 92.75 326 ALA A CA 1
ATOM 2601 C C . ALA A 1 326 ? 18.967 -2.659 -30.960 1.00 92.75 326 ALA A C 1
ATOM 2603 O O . ALA A 1 326 ? 18.798 -3.257 -29.899 1.00 92.75 326 ALA A O 1
ATOM 2604 N N . LEU A 1 327 ? 17.934 -2.216 -31.687 1.00 92.75 327 LEU A N 1
ATOM 2605 C CA . LEU A 1 327 ? 16.535 -2.366 -31.271 1.00 92.75 327 LEU A CA 1
ATOM 2606 C C . LEU A 1 327 ? 16.134 -3.837 -31.123 1.00 92.75 327 LEU A C 1
ATOM 2608 O O . LEU A 1 327 ? 15.493 -4.191 -30.137 1.00 92.75 327 LEU A 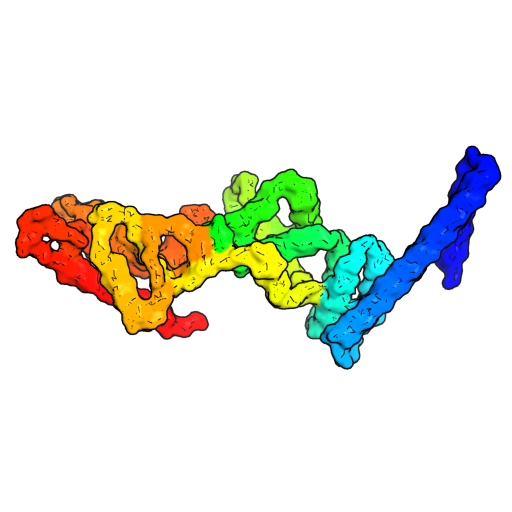O 1
ATOM 2612 N N . ASN A 1 328 ? 16.563 -4.707 -32.043 1.00 94.06 328 ASN A N 1
ATOM 2613 C CA . ASN A 1 328 ? 16.301 -6.144 -31.952 1.00 94.06 328 ASN A CA 1
ATOM 2614 C C . ASN A 1 328 ? 16.962 -6.773 -30.720 1.00 94.06 328 ASN A C 1
ATOM 2616 O O . ASN A 1 328 ? 16.345 -7.608 -30.062 1.00 94.06 328 ASN A O 1
ATOM 2620 N N . LYS A 1 329 ? 18.190 -6.368 -30.370 1.00 96.00 329 LYS A N 1
ATOM 2621 C CA . LYS A 1 329 ? 18.853 -6.836 -29.142 1.00 96.00 329 LYS A CA 1
ATOM 2622 C C . LYS A 1 329 ? 18.134 -6.352 -27.884 1.00 96.00 329 LYS A C 1
ATOM 2624 O O . LYS A 1 329 ? 17.924 -7.146 -26.972 1.00 96.00 329 LYS A O 1
ATOM 2629 N N . VAL A 1 330 ? 17.724 -5.081 -27.848 1.00 95.62 330 VAL A N 1
ATOM 2630 C CA . VAL A 1 330 ? 16.938 -4.505 -26.743 1.00 95.62 330 VAL A CA 1
ATOM 2631 C C . VAL A 1 330 ? 15.619 -5.262 -26.569 1.00 95.62 330 VAL A C 1
ATOM 2633 O O . VAL A 1 330 ? 15.292 -5.685 -25.460 1.00 95.62 330 VAL A O 1
ATOM 2636 N N . ALA A 1 331 ? 14.883 -5.494 -27.658 1.00 95.12 331 ALA A N 1
ATOM 2637 C CA . ALA A 1 331 ? 13.638 -6.252 -27.623 1.00 95.12 331 ALA A CA 1
ATOM 2638 C C . ALA A 1 331 ? 13.864 -7.700 -27.169 1.00 95.12 331 ALA A C 1
ATOM 2640 O O . ALA A 1 331 ? 13.146 -8.179 -26.294 1.00 95.12 331 ALA A O 1
ATOM 2641 N N . ALA A 1 332 ? 14.887 -8.380 -27.697 1.00 95.19 332 ALA A N 1
ATOM 2642 C CA . ALA A 1 332 ? 15.236 -9.741 -27.295 1.00 95.19 332 ALA A CA 1
ATOM 2643 C C . ALA A 1 332 ? 15.599 -9.831 -25.804 1.00 95.19 332 ALA A C 1
ATOM 2645 O O . ALA A 1 332 ? 15.151 -10.755 -25.125 1.00 95.19 332 ALA A O 1
ATOM 2646 N N . PHE A 1 333 ? 16.351 -8.858 -25.278 1.00 95.75 333 PHE A N 1
ATOM 2647 C CA . PHE A 1 333 ? 16.674 -8.777 -23.853 1.00 95.75 333 PHE A CA 1
ATOM 2648 C C . PHE A 1 333 ? 15.405 -8.668 -22.997 1.00 95.75 333 PHE A C 1
ATOM 2650 O O . PHE A 1 333 ? 15.208 -9.467 -22.080 1.00 95.75 333 PHE A O 1
ATOM 2657 N N . VAL A 1 334 ? 14.519 -7.718 -23.318 1.00 95.06 334 VAL A N 1
ATOM 2658 C CA . VAL A 1 334 ? 13.278 -7.487 -22.561 1.00 95.06 334 VAL A CA 1
ATOM 2659 C C . VAL A 1 334 ? 12.348 -8.698 -22.636 1.00 95.06 334 VAL A C 1
ATOM 2661 O O . VAL A 1 334 ? 11.858 -9.154 -21.606 1.00 95.06 334 VAL A O 1
ATOM 2664 N N . LEU A 1 335 ? 12.137 -9.266 -23.827 1.00 94.50 335 LEU A N 1
ATOM 2665 C CA . LEU A 1 335 ? 11.295 -10.453 -24.011 1.00 94.50 335 LEU A CA 1
ATOM 2666 C C . LEU A 1 335 ? 11.852 -11.668 -23.263 1.00 94.50 335 LEU A C 1
ATOM 2668 O O . LEU A 1 335 ? 11.097 -12.373 -22.594 1.00 94.50 335 LEU A O 1
ATOM 2672 N N . GLY A 1 336 ? 13.172 -11.872 -23.306 1.00 93.44 336 GLY A N 1
ATOM 2673 C CA . GLY A 1 336 ? 13.839 -12.919 -22.537 1.00 93.44 336 GLY A CA 1
ATOM 2674 C C . GLY A 1 336 ? 13.597 -12.763 -21.034 1.00 93.44 336 GLY A C 1
ATOM 2675 O O . GLY A 1 336 ? 13.232 -13.729 -20.368 1.00 93.44 336 GLY A O 1
ATOM 2676 N N . ARG A 1 337 ? 13.706 -11.541 -20.499 1.00 91.81 337 ARG A N 1
ATOM 2677 C CA . ARG A 1 337 ? 13.452 -11.261 -19.076 1.00 91.81 337 ARG A CA 1
ATOM 2678 C C . ARG A 1 337 ? 11.989 -11.415 -18.672 1.00 91.81 337 ARG A C 1
ATOM 2680 O O . ARG A 1 337 ? 11.729 -11.936 -17.595 1.00 91.81 337 ARG A O 1
ATOM 2687 N N . LEU A 1 338 ? 11.050 -10.990 -19.516 1.00 89.94 338 LEU A N 1
ATOM 2688 C CA . LEU A 1 338 ? 9.615 -11.136 -19.253 1.00 89.94 338 LEU A CA 1
ATOM 2689 C C . LEU A 1 338 ? 9.150 -12.600 -19.280 1.00 89.94 338 LEU A C 1
ATOM 2691 O O . LEU A 1 338 ? 8.133 -12.914 -18.671 1.00 89.94 338 LEU A O 1
ATOM 2695 N N . SER A 1 339 ? 9.883 -13.482 -19.968 1.00 82.38 339 SER A N 1
ATOM 2696 C CA . SER A 1 339 ? 9.572 -14.916 -20.065 1.00 82.38 339 SER A CA 1
ATOM 2697 C C . SER A 1 339 ? 10.055 -15.767 -18.882 1.00 82.38 339 SER A C 1
ATOM 2699 O O . SER A 1 339 ? 9.680 -16.935 -18.781 1.00 82.38 339 SER A O 1
ATOM 2701 N N . LEU A 1 340 ? 10.876 -15.210 -17.985 1.00 72.25 340 LEU A N 1
ATOM 2702 C CA . LEU A 1 340 ? 11.317 -15.913 -16.780 1.00 72.25 340 LEU A CA 1
ATOM 2703 C C . LEU A 1 340 ? 10.178 -15.934 -15.743 1.00 72.25 340 LEU A C 1
ATOM 2705 O O . LEU A 1 340 ? 9.563 -14.888 -15.517 1.00 72.25 340 LEU A O 1
ATOM 2709 N N . PRO A 1 341 ? 9.888 -17.080 -15.096 1.00 47.25 341 PRO A N 1
ATOM 2710 C CA . PRO A 1 341 ? 8.953 -17.105 -13.978 1.00 47.25 341 PRO A CA 1
ATOM 2711 C C . PRO A 1 341 ? 9.490 -16.216 -12.847 1.00 47.25 341 PRO A C 1
ATOM 2713 O O . PRO A 1 341 ? 10.678 -16.283 -12.521 1.00 47.25 341 PRO A O 1
ATOM 2716 N N . ILE A 1 342 ? 8.612 -15.355 -12.321 1.00 47.72 342 ILE A N 1
ATOM 2717 C CA . ILE A 1 342 ? 8.874 -14.483 -11.165 1.00 47.72 342 ILE A CA 1
ATOM 2718 C C . ILE A 1 342 ? 8.980 -15.331 -9.902 1.00 47.72 342 ILE A C 1
ATOM 2720 O O . ILE A 1 342 ? 8.110 -16.217 -9.733 1.00 47.72 342 ILE A O 1
#

=== Feature glossary ===
A reading guide for the features in this record.

Start from the sequence.

  · Sequence gives the chain of amino acids in standard one-letter code (A=alanine, C=cysteine, …, Y=tyrosine), read N→C. It is the only feature that is directly encoded by the gene; all structural features are derived from the folded form of this sequence.

Fold it, and you get atomic coordinates and the backbone conformation that goes with them.

  · Structure coordinates are given as an mmCIF _atom_site loop: one row per atom with element, residue name, chain id, sequence number, and x/y/z position in Å. Only the four main-chain atoms per residue are included here; side chains are omitted to keep the record compact.

  · Backbone dihedral angles. Every residue except chain termini has a φ (preceding-C → N → Cα → C) and a ψ (N → Cα → C → next-N). They are reported in degrees following the IUPAC sign convention. Secondary structure is essentially a statement about which (φ, ψ) basin each residue occupies.

  · Eight-state secondary structure (DSSP): H is the canonical α-helix, G the tighter 3₁₀-helix, I the wider π-helix; E/B are β-structure, T and S are turns and bends, and '-' is everything else. DSSP derives these from the pattern of main-chain N–H···O=C hydrogen bonds, not from the sequence.

  · SS3 is a coarse helix/strand/coil call (letters a/b/c) made by the P-SEA algorithm from inter-Cα distances and dihedrals. It is less detailed than DSSP but needs only Cα positions.

Summarize the fold with a handful of shape descriptors and a per-residue structural alphabet.

  · Radius of gyration (Rg) is the root-mean-square distance of Cα atoms from their centroid — a single number for overall size and compactness. A globular domain of N residues has Rg ≈ 2.2·N^0.38 Å; an extended or disordered chain has a much larger Rg. The Cα contact count is the number of residue pairs whose Cα atoms are within 8 Å and are more than four positions apart in sequence — a standard proxy for tertiary packing density. The bounding box is the smallest axis-aligned box enclosing all Cα atoms.

  · 3Di is Foldseek's structural alphabet. Each residue is assigned one of twenty discrete states based on how its Cα sits relative to its spatial (not sequential) neighbors. Aligning 3Di strings finds structural homologs roughly as well as full 3D superposition, but orders of magnitude faster.

  · Solvent-accessible surface area (SASA) is the area in Å² traced out by the centre of a 1.4 Å probe sphere (a water molecule) rolled over the protein's van der Waals surface (Shrake–Rupley / Lee–Richards construction). Buried residues have near-zero SASA; fully exposed residues can exceed 200 Å². The total SASA scales roughly with the number of surface residues.

Ask how reliable the model is.

  · For AlphaFold models, the B-factor field carries pLDDT — the model's own estimate of local accuracy on a 0–100 scale. Regions with pLDDT<50 should be treated as essentially unmodeled; they often correspond to intrinsically disordered segments.

  · For experimental (PDB) structures, the B-factor (temperature factor) quantifies the positional spread of each atom in the crystal — a combination of thermal vibration and static disorder — in units of Å². High B-factors mark flexible loops or poorly resolved regions; low B-factors mark the rigid, well-ordered core.

  · Predicted Aligned Error (PAE) is an AlphaFold confidence matrix: entry (i, j) is the expected error in the position of residue j, in ångströms, when the prediction is superimposed on the true structure at residue i. Low PAE within a block of residues means that block is internally rigid and well-predicted; high PAE between two blocks means their relative placement is uncertain even if each block individually is confident.

Place it in context: what it resembles, what it is annotated as, and how it looks.

  · Structural nearest neighbors (via Foldseek easy-search vs the PDB). Reported per hit: target PDB id, E-value, and alignment TM-score. A TM-score above ~0.5 is the conventional threshold for 'same fold'.

  · Functional annotations link the protein to curated databases. InterPro entries identify conserved domains and families by matching the sequence against member-database signatures (Pfam, PROSITE, CDD, …). Gene Ontology (GO) terms describe molecular function, biological process, and cellular component in a controlled vocabulary. CATH places the structure in a hierarchical fold classification (Class/Architecture/Topology/Homologous-superfamily). The organism is the source species.

  · The contact map is a binary N×N matrix image: pixel (i, j) is dark where Cα_i and Cα_j are within 8 Å and |i−j|>4. Because the |i−j|>4 filter removes local helical contacts, off-diagonal stripes parallel to the main diagonal indicate parallel β-sheets; stripes perpendicular to it indicate antiparallel β-sheets. The Ramachandran plot scatters every residue's (φ, ψ) pair against the sterically allowed regions. The PAE heatmap renders the predicted-aligned-error matrix.

  · Six rendered views show the 3D structure from the faces of a cube — i.e. along ±x, ±y, ±z. Rendering representation is drawn randomly per protein from cartoon (secondary-structure ribbons), sticks (backbone bonds), or molecular surface; coloring is either N→C rainbow (blue at the N-terminus through red at the C-terminus) or one color per chain.